Protein AF-A0A9W6Z0B7-F1 (afdb_monomer)

Nearest PDB structures (foldseek):
  3a98-assembly1_A  TM=7.248E-01  e=7.793E-01  Homo sapiens
  3fn9-assembly2_C  TM=3.871E-01  e=1.176E-01  Bacteroides fragilis NCTC 9343
  3gfu-assembly1_C  TM=2.304E-01  e=1.164E+00  Escherichia coli

InterPro domains:
  IPR026791 Dedicator of cytokinesis [PTHR45653] (8-311)

Foldseek 3Di:
DDDDDPPDDPCPLLNVLVVLLVVLVVLLVVCVVVVVVVLNVVSVVLSVVSVVLSVCVVVVVDDPVVVQLSQLVLLLSLLVSLVSSVVVVVVPVDPDPCPPCSVVQQHADNRRSHGDDPDPPPCPPCPPDVVVSVVRNVCVVVPVSPPNPPVDDDPDPDPDPPPPQDDFDKDKAFDDWDWDFDPDDDAQWDWKKKWKFKDWPPGTQFDIDIDIWDDDPPRITGDPDTDIDMTTGRHLVDLAPGWMKMKIWMKIKGADDPPDDPDPDDPPDGIDIDTFWMWIDTPSLQRDPDPPGDDVPDDDDDDIDIDGDDDDCVPPPPPPDDPPDDVVVVVVVVPPPPDD

Structure (mmCIF, N/CA/C/O backbone):
data_AF-A0A9W6Z0B7-F1
#
_entry.id   AF-A0A9W6Z0B7-F1
#
loop_
_atom_site.group_PDB
_atom_site.id
_atom_site.type_symbol
_atom_site.label_atom_id
_atom_site.label_alt_id
_atom_site.label_comp_id
_atom_site.label_asym_id
_atom_site.label_entity_id
_atom_site.label_seq_id
_atom_site.pdbx_PDB_ins_code
_atom_site.Cartn_x
_atom_site.Cartn_y
_atom_site.Cartn_z
_atom_site.occupancy
_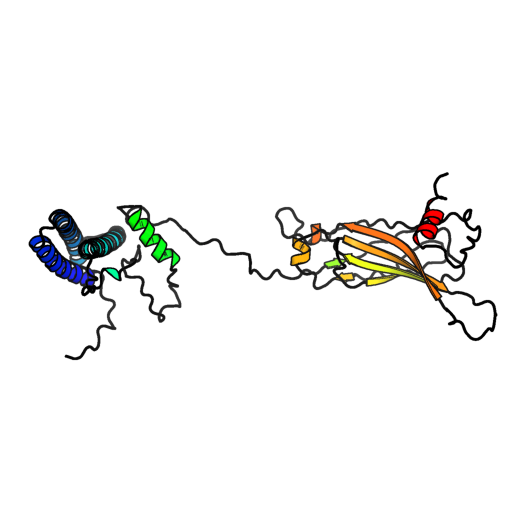atom_site.B_iso_or_equiv
_atom_site.auth_seq_id
_atom_site.auth_comp_id
_atom_site.auth_asym_id
_atom_site.auth_atom_id
_atom_site.pdbx_PDB_model_num
ATOM 1 N N . MET A 1 1 ? -1.506 13.579 51.003 1.00 30.23 1 MET A N 1
ATOM 2 C CA . MET A 1 1 ? -1.406 12.131 51.290 1.00 30.23 1 MET A CA 1
ATOM 3 C C . MET A 1 1 ? -0.827 11.449 50.063 1.00 30.23 1 MET A C 1
ATOM 5 O O . MET A 1 1 ? -1.128 11.923 48.971 1.00 30.23 1 MET A O 1
ATOM 9 N N . PRO A 1 2 ? 0.086 10.480 50.223 1.00 28.33 2 PRO A N 1
ATOM 10 C CA . PRO A 1 2 ? 0.986 10.075 49.155 1.00 28.33 2 PRO A CA 1
ATOM 11 C C . PRO A 1 2 ? 0.221 9.330 48.062 1.00 28.33 2 PRO A C 1
ATOM 13 O O . PRO A 1 2 ? -0.491 8.366 48.321 1.00 28.33 2 PRO A O 1
ATOM 16 N N . VAL A 1 3 ? 0.375 9.841 46.846 1.00 37.09 3 VAL A N 1
ATOM 17 C CA . VAL A 1 3 ? -0.013 9.215 45.588 1.00 37.09 3 VAL A CA 1
ATOM 18 C C . VAL A 1 3 ? 1.122 8.261 45.247 1.00 37.09 3 VAL A C 1
ATOM 20 O O . VAL A 1 3 ? 2.175 8.733 44.842 1.00 37.09 3 VAL A O 1
ATOM 23 N N . ASN A 1 4 ? 0.946 6.965 45.484 1.00 30.50 4 ASN A N 1
ATOM 24 C CA . ASN A 1 4 ? 1.769 5.909 44.897 1.00 30.50 4 ASN A CA 1
ATOM 25 C C . ASN A 1 4 ? 0.945 4.614 44.840 1.00 30.50 4 ASN A C 1
ATOM 27 O O . ASN A 1 4 ? 0.221 4.297 45.779 1.00 30.50 4 ASN A O 1
ATOM 31 N N . ASP A 1 5 ? 1.088 3.916 43.712 1.00 28.06 5 ASP A N 1
ATOM 32 C CA . ASP A 1 5 ? 0.683 2.529 43.441 1.00 28.06 5 ASP A CA 1
ATOM 33 C C . ASP A 1 5 ? -0.792 2.233 43.087 1.00 28.06 5 ASP A C 1
ATOM 35 O O . ASP A 1 5 ? -1.449 1.407 43.710 1.00 28.06 5 ASP A O 1
ATOM 39 N N . ILE A 1 6 ? -1.290 2.807 41.979 1.00 32.97 6 ILE A N 1
ATOM 40 C CA . ILE A 1 6 ? -2.429 2.242 41.203 1.00 32.97 6 ILE A CA 1
ATOM 41 C C . ILE A 1 6 ? -1.935 1.794 39.818 1.00 32.97 6 ILE A C 1
ATOM 43 O O . ILE A 1 6 ? -2.511 2.114 38.782 1.00 32.97 6 ILE A O 1
ATOM 47 N N . ALA A 1 7 ? -0.791 1.114 39.773 1.00 35.25 7 ALA A N 1
ATOM 48 C CA . ALA A 1 7 ? -0.157 0.725 38.517 1.00 35.25 7 ALA A CA 1
ATOM 49 C C . ALA A 1 7 ? 0.327 -0.727 38.532 1.00 35.25 7 ALA A C 1
ATOM 51 O O . ALA A 1 7 ? 1.420 -0.984 38.054 1.00 35.25 7 ALA A O 1
ATOM 52 N N . THR A 1 8 ? -0.473 -1.660 39.058 1.00 33.41 8 THR A N 1
ATOM 53 C CA . THR A 1 8 ? -0.317 -3.117 38.848 1.00 33.41 8 THR A CA 1
ATOM 54 C C . THR A 1 8 ? -1.553 -3.889 39.340 1.00 33.41 8 THR A C 1
ATOM 56 O O . THR A 1 8 ? -1.484 -4.743 40.216 1.00 33.41 8 THR A O 1
ATOM 59 N N . SER A 1 9 ? -2.713 -3.645 38.742 1.00 31.73 9 SER A N 1
A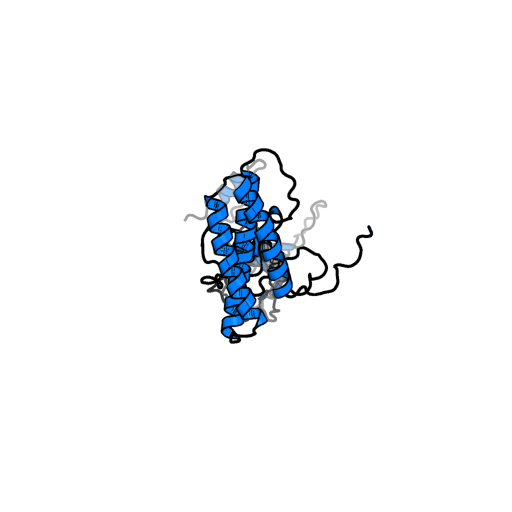TOM 60 C CA . SER A 1 9 ? -3.660 -4.733 38.492 1.00 31.73 9 SER A CA 1
ATOM 61 C C . SER A 1 9 ? -4.365 -4.422 37.181 1.00 31.73 9 SER A C 1
ATOM 63 O O . SER A 1 9 ? -4.703 -3.275 36.892 1.00 31.73 9 SER A O 1
ATOM 65 N N . THR A 1 10 ? -4.527 -5.431 36.337 1.00 42.09 10 THR A N 1
ATOM 66 C CA . THR A 1 10 ? -5.587 -5.433 35.335 1.00 42.09 10 THR A CA 1
ATOM 67 C C . THR A 1 10 ? -6.893 -5.223 36.097 1.00 42.09 10 THR A C 1
ATOM 69 O O . THR A 1 10 ? -7.421 -6.187 36.651 1.00 42.09 10 THR A O 1
ATOM 72 N N . GLN A 1 11 ? -7.350 -3.973 36.216 1.00 53.06 11 GLN A N 1
ATOM 73 C CA . GLN A 1 11 ? -8.658 -3.664 36.786 1.00 53.06 11 GLN A CA 1
ATOM 74 C C . GLN A 1 11 ? -9.664 -4.497 36.007 1.00 53.06 11 GLN A C 1
ATOM 76 O O . GLN A 1 11 ? -9.774 -4.379 34.784 1.00 53.06 11 GLN A O 1
ATOM 81 N N . SER A 1 12 ? -10.300 -5.438 36.696 1.00 68.94 12 SER A N 1
ATOM 82 C CA . SER A 1 12 ? -11.268 -6.310 36.056 1.00 68.94 12 SER A CA 1
ATOM 83 C C . SER A 1 12 ? -12.403 -5.432 35.512 1.00 68.94 12 SER A C 1
ATOM 85 O O . SER A 1 12 ? -12.808 -4.470 36.160 1.00 68.94 12 SER A O 1
ATOM 87 N N . LEU A 1 13 ? -12.935 -5.741 34.321 1.00 77.88 13 LEU A N 1
ATOM 88 C CA . LEU A 1 13 ? -14.073 -5.013 33.721 1.00 77.88 13 LEU A CA 1
ATOM 89 C C . LEU A 1 13 ? -15.218 -4.800 34.739 1.00 77.88 13 LEU A C 1
ATOM 91 O O . LEU A 1 13 ? -15.933 -3.809 34.686 1.00 77.88 13 LEU A O 1
ATOM 95 N N . GLN A 1 14 ? -15.372 -5.732 35.682 1.00 82.38 14 GLN A N 1
ATOM 96 C CA . GLN A 1 14 ? -16.334 -5.675 36.780 1.00 82.38 14 GLN A CA 1
ATOM 97 C C . GLN A 1 14 ? -16.044 -4.538 37.773 1.00 82.38 14 GLN A C 1
ATOM 99 O O . GLN A 1 14 ? -16.944 -3.763 38.078 1.00 82.38 14 GLN A O 1
ATOM 104 N N . GLU A 1 15 ? -14.799 -4.381 38.231 1.00 84.19 15 GLU A N 1
ATOM 105 C CA . GLU A 1 15 ? -14.403 -3.266 39.104 1.00 84.19 15 GLU A CA 1
ATOM 106 C C . GLU A 1 15 ? -14.616 -1.906 38.428 1.00 84.19 15 GLU A C 1
ATOM 108 O O . GLU A 1 15 ? -15.037 -0.943 39.075 1.00 84.19 15 GLU A O 1
ATOM 113 N N . GLU A 1 16 ? -14.367 -1.831 37.118 1.00 84.12 16 GLU A N 1
ATOM 114 C CA . GLU A 1 16 ? -14.622 -0.620 36.338 1.00 84.12 16 GLU A CA 1
ATOM 115 C C . GLU A 1 16 ? -16.124 -0.297 36.270 1.00 84.12 16 GLU A C 1
ATOM 117 O O . GLU A 1 16 ? -16.509 0.861 36.445 1.00 84.12 16 GLU A O 1
ATOM 122 N N . ILE A 1 17 ? -16.984 -1.307 36.079 1.00 87.31 17 ILE A N 1
ATOM 123 C CA . ILE A 1 17 ? -18.447 -1.138 36.096 1.00 87.31 17 ILE A CA 1
ATOM 124 C C . ILE A 1 17 ? -18.922 -0.642 37.471 1.00 87.31 17 ILE A C 1
ATOM 126 O O . ILE A 1 17 ? -19.715 0.299 37.542 1.00 87.31 17 ILE A O 1
ATOM 130 N N . ASP A 1 18 ? -18.408 -1.212 38.562 1.00 89.06 18 ASP A N 1
ATOM 131 C CA . ASP A 1 18 ? -18.748 -0.800 39.928 1.00 89.06 18 ASP A CA 1
ATOM 132 C C . ASP A 1 18 ? -18.368 0.661 40.198 1.00 89.06 18 ASP A C 1
ATOM 134 O O . ASP A 1 18 ? -19.131 1.419 40.809 1.00 89.06 18 ASP A O 1
ATOM 138 N N . LEU A 1 19 ? -17.191 1.078 39.727 1.00 87.12 19 LEU A N 1
ATOM 139 C CA . LEU A 1 19 ? -16.739 2.462 39.829 1.00 87.12 19 LEU A CA 1
ATOM 140 C C . LEU A 1 19 ? -17.605 3.387 38.963 1.00 87.12 19 LEU A C 1
ATOM 142 O O . LEU A 1 19 ? -18.009 4.459 39.426 1.00 87.12 19 LEU A O 1
ATOM 146 N N . ALA A 1 20 ? -17.952 2.960 37.747 1.00 86.94 20 ALA A N 1
ATOM 147 C CA . ALA A 1 20 ? -18.815 3.711 36.844 1.00 86.94 20 ALA A CA 1
ATOM 148 C C . ALA A 1 20 ? -20.218 3.929 37.431 1.00 86.94 20 ALA A C 1
ATOM 150 O O . ALA A 1 20 ? -20.715 5.052 37.380 1.00 86.94 20 ALA A O 1
ATOM 151 N N . LEU A 1 21 ? -20.830 2.920 38.062 1.00 89.38 21 LEU A N 1
ATOM 152 C CA . LEU A 1 21 ? -22.134 3.051 38.731 1.00 89.38 21 LEU A CA 1
ATOM 153 C C . LEU A 1 21 ? -22.084 4.027 39.914 1.00 89.38 21 LEU A C 1
ATOM 155 O O . LEU A 1 21 ? -22.973 4.870 40.069 1.00 89.38 21 LEU A O 1
ATOM 159 N N . LYS A 1 22 ? -21.016 3.977 40.721 1.00 89.56 22 LYS A N 1
ATOM 160 C CA . LYS A 1 22 ? -20.802 4.948 41.807 1.00 89.56 22 LYS A CA 1
ATOM 161 C C . LYS A 1 22 ? -20.679 6.367 41.250 1.00 89.56 22 LYS A C 1
ATOM 163 O O . LYS A 1 22 ? -21.362 7.272 41.725 1.00 89.56 22 LYS A O 1
ATOM 168 N N . SER A 1 23 ? -19.874 6.563 40.206 1.00 86.50 23 SER A N 1
ATOM 169 C CA . SER A 1 23 ? -19.734 7.863 39.537 1.00 86.50 23 SER A CA 1
ATOM 170 C C . SER A 1 23 ? -21.062 8.352 38.941 1.00 86.50 23 SER A C 1
ATOM 172 O O . SER A 1 23 ? -21.428 9.519 39.097 1.00 86.50 23 SER A O 1
ATOM 174 N N . LEU A 1 24 ? -21.829 7.446 38.333 1.00 88.38 24 LEU A N 1
ATOM 175 C CA . LEU A 1 24 ? -23.126 7.732 37.735 1.00 88.38 24 LEU A CA 1
ATOM 176 C C . LEU A 1 24 ? -24.131 8.232 38.775 1.00 88.38 24 LEU A C 1
ATOM 178 O O . LEU A 1 24 ? -24.790 9.236 38.526 1.00 88.38 24 LEU A O 1
ATOM 182 N N . SER A 1 25 ? -24.187 7.631 39.967 1.00 89.31 25 SER A N 1
ATOM 183 C CA . SER A 1 25 ? -25.088 8.095 41.035 1.00 89.31 25 SER A CA 1
ATOM 184 C C . SER A 1 25 ? -24.813 9.543 41.472 1.00 89.31 25 SER A C 1
ATOM 186 O O . SER A 1 25 ? -25.745 10.335 41.636 1.00 89.31 25 SER A O 1
ATOM 188 N N . VAL A 1 26 ? -23.536 9.934 41.559 1.00 88.19 26 VAL A N 1
ATOM 189 C CA . VAL A 1 26 ? -23.137 11.323 41.826 1.00 88.19 26 VAL A CA 1
ATOM 190 C C . VAL A 1 26 ? -23.584 12.229 40.679 1.00 88.19 26 VAL A C 1
ATOM 192 O O . VAL A 1 26 ? -24.210 13.264 40.912 1.00 88.19 26 VAL A O 1
ATOM 195 N N . HIS A 1 27 ? -23.332 11.832 39.429 1.00 85.25 27 HIS A N 1
ATOM 196 C CA . HIS A 1 27 ? -23.733 12.622 38.266 1.00 85.25 27 HIS A CA 1
ATOM 197 C C . HIS A 1 27 ? -25.254 12.776 38.145 1.00 85.25 27 HIS A C 1
ATOM 199 O O . HIS A 1 27 ? -25.730 13.883 37.890 1.00 85.25 27 HIS A O 1
ATOM 205 N N . MET A 1 28 ? -26.027 11.728 38.419 1.00 88.31 28 MET A N 1
ATOM 206 C CA . MET A 1 28 ? -27.490 11.772 38.452 1.00 88.31 28 MET A CA 1
ATOM 207 C C . MET A 1 28 ? -27.994 12.804 39.463 1.00 88.31 28 MET A C 1
ATOM 209 O O . MET A 1 28 ? -28.825 13.644 39.113 1.00 88.31 28 MET A O 1
ATOM 213 N N . PHE A 1 29 ? -27.433 12.820 40.675 1.00 88.62 29 PHE A N 1
ATOM 214 C CA . PHE A 1 29 ? -27.772 13.825 41.684 1.00 88.62 29 PHE A CA 1
ATOM 215 C C . PHE A 1 29 ? -27.421 15.250 41.221 1.00 88.62 29 PHE A C 1
ATOM 217 O O . PHE A 1 29 ? -28.222 16.180 41.361 1.00 88.62 29 PHE A O 1
ATOM 224 N N . THR A 1 30 ? -26.254 15.439 40.594 1.00 85.38 30 THR A N 1
ATOM 225 C CA . THR A 1 30 ? -25.865 16.759 40.065 1.00 85.38 30 THR A CA 1
ATOM 226 C C . THR A 1 30 ? -26.760 17.240 38.920 1.00 85.38 30 THR A C 1
ATOM 228 O O . THR A 1 30 ? -27.036 18.432 38.822 1.00 85.38 30 THR A O 1
ATOM 231 N N . LEU A 1 31 ? -27.243 16.351 38.048 1.00 84.94 31 LEU A N 1
ATOM 232 C CA . LEU A 1 31 ? -28.138 16.744 36.955 1.00 84.94 31 LEU A CA 1
ATOM 233 C C . LEU A 1 31 ? -29.557 17.020 37.440 1.00 84.94 31 LEU A C 1
ATOM 235 O O . LEU A 1 31 ? -30.200 17.936 36.925 1.00 84.94 31 LEU A O 1
ATOM 239 N N . TYR A 1 32 ? -30.016 16.270 38.444 1.00 89.00 32 TYR A N 1
ATOM 240 C CA . TYR A 1 32 ? -31.297 16.509 39.096 1.00 89.00 32 TYR A CA 1
ATOM 241 C C . TYR A 1 32 ? -31.330 17.896 39.746 1.00 89.00 32 TYR A C 1
ATOM 243 O O . TYR A 1 32 ? -32.223 18.692 39.467 1.00 89.00 32 TYR A O 1
ATOM 251 N N . THR A 1 33 ? -30.303 18.230 40.532 1.00 88.62 33 THR A N 1
ATOM 252 C CA . THR A 1 33 ? -30.182 19.549 41.181 1.00 88.62 33 THR A CA 1
ATOM 253 C C . THR A 1 33 ? -30.036 20.700 40.183 1.00 88.62 33 THR A C 1
ATOM 255 O O . THR A 1 33 ? -30.529 21.794 40.440 1.00 88.62 33 THR A O 1
ATOM 258 N N . LYS A 1 34 ? -29.418 20.462 39.018 1.00 84.94 34 LYS A N 1
ATOM 259 C CA . LYS A 1 34 ? -29.338 21.438 37.916 1.00 84.94 34 LYS A CA 1
ATOM 260 C C . LYS A 1 34 ? -30.628 21.557 37.085 1.00 84.94 34 LYS A C 1
ATOM 262 O O . LYS A 1 34 ? -30.705 22.439 36.237 1.00 84.94 34 LYS A O 1
ATOM 267 N N . GLY A 1 35 ? -31.620 20.684 37.281 1.00 83.69 35 GLY A N 1
ATOM 268 C CA . GLY A 1 35 ? -32.888 20.703 36.537 1.00 83.69 35 GLY A CA 1
ATOM 269 C C . GLY A 1 35 ? -32.813 20.164 35.100 1.00 83.69 35 GLY A C 1
ATOM 270 O O . GLY A 1 35 ? -33.724 20.388 34.304 1.00 83.69 35 GLY A O 1
ATOM 271 N N . HIS A 1 36 ? -31.754 19.433 34.730 1.00 84.44 36 HIS A N 1
ATOM 272 C CA . HIS A 1 36 ? -31.608 18.849 33.389 1.00 84.44 36 HIS A CA 1
ATOM 273 C C . HIS A 1 36 ? -32.284 17.471 33.282 1.00 84.44 36 HIS A C 1
ATOM 275 O O . HIS A 1 36 ? -31.629 16.440 33.105 1.00 84.44 36 HIS A O 1
ATOM 281 N N . PHE A 1 37 ? -33.617 17.449 33.341 1.00 86.69 37 PHE A N 1
ATOM 282 C CA . PHE A 1 37 ? -34.403 16.209 33.439 1.00 86.69 37 PHE A CA 1
ATOM 283 C C . PHE A 1 37 ? -34.256 15.250 32.245 1.00 86.69 37 PHE A C 1
ATOM 285 O O . PHE A 1 37 ? -34.300 14.036 32.428 1.00 86.69 37 PHE A O 1
ATOM 292 N N . GLN A 1 38 ? -34.033 15.761 31.028 1.00 86.19 38 GLN A N 1
ATOM 293 C CA . GLN A 1 38 ? -33.844 14.910 29.842 1.00 86.19 38 GLN A CA 1
ATOM 294 C C . GLN A 1 38 ? -32.568 14.062 29.928 1.00 86.19 38 GLN A C 1
ATOM 296 O O . GLN A 1 38 ? -32.587 12.880 29.593 1.00 86.19 38 GLN A O 1
ATOM 301 N N . HIS A 1 39 ? -31.465 14.657 30.387 1.00 84.50 39 HIS A N 1
ATOM 302 C CA . HIS A 1 39 ? -30.202 13.943 30.579 1.00 84.50 39 HIS A CA 1
ATOM 303 C C . HIS A 1 39 ? -30.285 13.025 31.798 1.00 84.50 39 HIS A C 1
ATOM 305 O O . HIS A 1 39 ? -29.805 11.899 31.740 1.00 84.50 39 HIS A O 1
ATOM 311 N N . PHE A 1 40 ? -30.960 13.469 32.863 1.00 88.31 40 PHE A N 1
ATOM 312 C CA . PHE A 1 40 ? -31.224 12.645 34.040 1.00 88.31 40 PHE A CA 1
ATOM 313 C C . PHE A 1 40 ? -31.969 11.352 33.684 1.00 88.31 40 PHE A C 1
ATOM 315 O O . PHE A 1 40 ? -31.497 10.280 34.042 1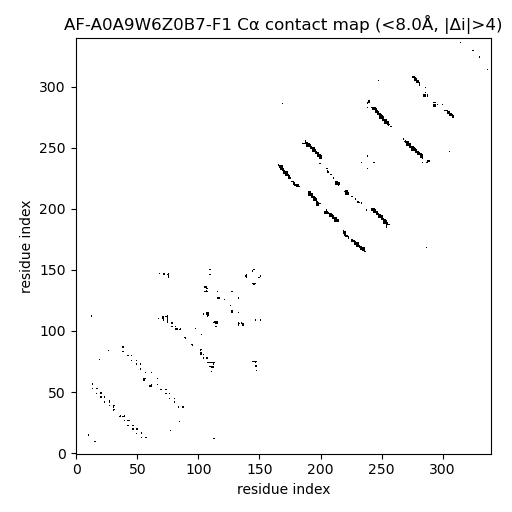.00 88.31 40 PHE A O 1
ATOM 322 N N . LYS A 1 41 ? -33.068 11.425 32.916 1.00 89.62 41 LYS A N 1
ATOM 323 C CA . LYS A 1 41 ? -33.826 10.232 32.501 1.00 89.62 41 LYS A CA 1
ATOM 324 C C . LYS A 1 41 ? -32.953 9.238 31.723 1.00 89.62 41 LYS A C 1
ATOM 326 O O . LYS A 1 41 ? -32.952 8.057 32.043 1.00 89.62 41 LYS A O 1
ATOM 331 N N . LYS A 1 42 ? -32.152 9.729 30.770 1.00 89.19 42 LYS A N 1
ATOM 332 C CA . LYS A 1 42 ? -31.207 8.894 30.005 1.00 89.19 42 LYS A CA 1
ATOM 333 C C . LYS A 1 42 ? -30.138 8.248 30.892 1.00 89.19 42 LYS A C 1
ATOM 335 O O . LYS A 1 42 ? -29.738 7.120 30.640 1.00 89.19 42 LYS A O 1
ATOM 340 N N . LEU A 1 43 ? -29.661 8.953 31.921 1.00 88.56 43 LEU A N 1
ATOM 341 C CA . LEU A 1 43 ? -28.706 8.391 32.879 1.00 88.56 43 LEU A CA 1
ATOM 342 C C . LEU A 1 43 ? -29.339 7.324 33.782 1.00 88.56 43 LEU A C 1
ATOM 344 O O . LEU A 1 43 ? -28.652 6.363 34.103 1.00 88.56 4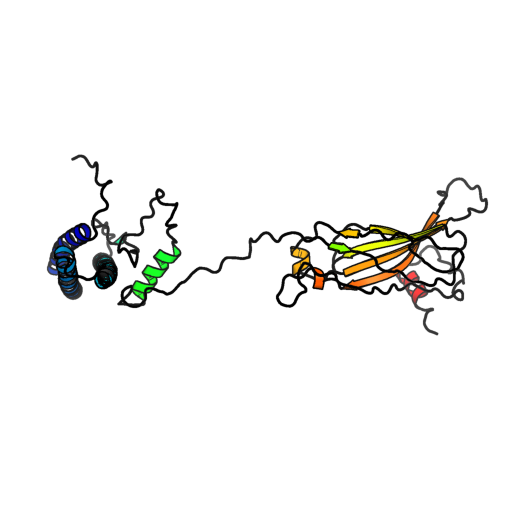3 LEU A O 1
ATOM 348 N N . VAL A 1 44 ? -30.614 7.465 34.165 1.00 91.56 44 VAL A N 1
ATOM 349 C CA . VAL A 1 44 ? -31.355 6.420 34.901 1.00 91.56 44 VAL A CA 1
ATOM 350 C C . VAL A 1 44 ? -31.469 5.155 34.049 1.00 91.56 44 VAL A C 1
ATOM 352 O O . VAL A 1 44 ? -31.111 4.082 34.516 1.00 91.56 44 VAL A O 1
ATOM 355 N N . GLU A 1 45 ? -31.890 5.291 32.787 1.00 91.62 45 GLU A N 1
ATOM 356 C CA . GLU A 1 45 ? -31.994 4.164 31.845 1.00 91.62 45 GLU A CA 1
ATOM 357 C C . GLU A 1 45 ? -30.635 3.452 31.686 1.00 91.62 45 GLU A C 1
ATOM 359 O O . GLU A 1 45 ? -30.545 2.231 31.797 1.00 91.62 45 GLU A O 1
ATOM 364 N N . LEU A 1 46 ? -29.546 4.216 31.531 1.00 90.69 46 LEU A N 1
ATOM 365 C CA . LEU A 1 46 ? -28.190 3.659 31.480 1.00 90.69 46 LEU A CA 1
ATOM 366 C C . LEU A 1 46 ? -27.750 2.995 32.791 1.00 90.69 46 LEU A C 1
ATOM 368 O O . LEU A 1 46 ? -27.024 2.004 32.742 1.00 90.69 46 LEU A O 1
ATOM 372 N N . PHE A 1 47 ? -28.149 3.535 33.945 1.00 92.31 47 PHE A N 1
ATOM 373 C CA . PHE A 1 47 ? -27.831 2.964 35.254 1.00 92.31 47 PHE A CA 1
ATOM 374 C C . PHE A 1 47 ? -28.466 1.581 35.408 1.00 92.31 47 PHE A C 1
ATOM 376 O O . PHE A 1 47 ? -27.770 0.628 35.751 1.00 92.31 47 PHE A O 1
ATOM 383 N N . GLU A 1 48 ? -29.758 1.462 35.096 1.00 93.12 48 GLU A N 1
ATOM 384 C CA . GLU A 1 48 ? -30.486 0.192 35.151 1.00 93.12 48 GLU A CA 1
ATOM 385 C C . GLU A 1 48 ? -29.886 -0.833 34.182 1.00 93.12 48 GLU A C 1
ATOM 387 O O . GLU A 1 48 ? -29.613 -1.972 34.561 1.00 93.12 48 GLU A O 1
ATOM 392 N N . GLU A 1 49 ? -29.602 -0.429 32.939 1.00 91.69 49 GLU A N 1
ATOM 393 C CA . GLU A 1 49 ? -28.994 -1.323 31.954 1.00 91.69 49 GLU A CA 1
ATOM 394 C C . GLU A 1 49 ? -27.598 -1.809 32.358 1.00 91.69 49 GLU A C 1
ATOM 396 O O . GLU A 1 49 ? -27.264 -2.980 32.145 1.00 91.69 49 GLU A O 1
ATOM 401 N N . LEU A 1 50 ? -26.776 -0.929 32.931 1.00 91.00 50 LEU A N 1
ATOM 402 C CA . LEU A 1 50 ? -25.427 -1.272 33.363 1.00 91.00 50 LEU A CA 1
ATOM 403 C C . LEU A 1 50 ? -25.445 -2.173 34.607 1.00 91.00 50 LEU A C 1
ATOM 405 O O . LEU A 1 50 ? -24.671 -3.130 34.664 1.00 91.00 50 LEU A O 1
ATOM 409 N N . ASP A 1 51 ? -26.351 -1.930 35.558 1.00 91.25 51 ASP A N 1
ATOM 410 C CA . ASP A 1 51 ? -26.517 -2.770 36.750 1.00 91.25 51 ASP A CA 1
ATOM 411 C C . ASP A 1 51 ? -27.054 -4.167 36.395 1.00 91.25 51 ASP A C 1
ATOM 413 O O . ASP A 1 51 ? -26.547 -5.178 36.883 1.00 91.25 51 ASP A O 1
ATOM 417 N N . HIS A 1 52 ? -27.977 -4.271 35.432 1.00 91.00 52 HIS A N 1
ATOM 418 C CA . HIS A 1 52 ? -28.393 -5.569 34.891 1.00 91.00 52 HIS A CA 1
ATOM 419 C C . HIS A 1 52 ? -27.214 -6.366 34.315 1.00 91.00 52 HIS A C 1
ATOM 421 O O . HIS A 1 52 ? -27.080 -7.566 34.568 1.00 91.00 52 HIS A O 1
ATOM 427 N N . VAL A 1 53 ? -26.338 -5.712 33.548 1.00 88.31 53 VAL A N 1
ATOM 428 C CA . VAL A 1 53 ? -25.158 -6.366 32.970 1.00 88.31 53 VAL A CA 1
ATOM 429 C C . VAL A 1 53 ? -24.142 -6.743 34.054 1.00 88.31 53 VAL A C 1
ATOM 431 O O . VAL A 1 53 ? -23.577 -7.836 33.995 1.00 88.31 53 VAL A O 1
ATOM 434 N N . ARG A 1 54 ? -23.959 -5.901 35.076 1.00 88.69 54 ARG A N 1
ATOM 435 C CA . ARG A 1 54 ? -23.124 -6.189 36.250 1.00 88.69 54 ARG A CA 1
ATOM 436 C C . ARG A 1 54 ? -23.578 -7.450 36.979 1.00 88.69 54 ARG A C 1
ATOM 438 O O . ARG A 1 54 ? -22.768 -8.354 37.166 1.00 88.69 54 ARG A O 1
ATOM 445 N N . ILE A 1 55 ? -24.864 -7.546 37.323 1.00 88.56 55 ILE A N 1
ATOM 446 C CA . ILE A 1 55 ? -25.435 -8.709 38.023 1.00 88.56 55 ILE A CA 1
ATOM 447 C C . ILE A 1 55 ? -25.200 -9.992 37.216 1.00 88.56 55 ILE A C 1
ATOM 449 O O . ILE A 1 55 ? -24.855 -11.031 37.783 1.00 88.56 55 ILE A O 1
ATOM 453 N N . ASN A 1 56 ? -25.335 -9.921 35.889 1.00 87.88 56 ASN A N 1
ATOM 454 C CA . ASN A 1 56 ? -25.082 -11.057 35.004 1.00 87.88 56 ASN A CA 1
ATOM 455 C C . ASN A 1 56 ? -23.607 -11.494 35.007 1.00 87.88 56 ASN A C 1
ATOM 457 O O . ASN A 1 56 ? -23.325 -12.694 34.947 1.00 87.88 56 ASN A O 1
ATOM 461 N N . PHE A 1 57 ? -22.672 -10.541 35.093 1.00 83.81 57 PHE A N 1
ATOM 462 C CA . PHE A 1 57 ? -21.239 -10.818 35.194 1.00 83.81 57 PHE A CA 1
ATOM 463 C C . PHE A 1 57 ? -20.830 -11.359 36.568 1.00 83.81 57 PHE A C 1
ATOM 465 O O . PHE A 1 57 ? -20.040 -12.299 36.614 1.00 83.81 57 PHE A O 1
ATOM 472 N N . GLU A 1 58 ? -21.348 -10.791 37.658 1.00 85.00 58 GLU A N 1
ATOM 473 C CA . GLU A 1 58 ? -21.026 -11.182 39.040 1.00 85.00 58 GLU A CA 1
ATOM 474 C C . GLU A 1 58 ? -21.541 -12.590 39.363 1.00 85.00 58 GLU A C 1
ATOM 476 O O . GLU A 1 58 ? -20.840 -13.401 39.961 1.00 85.00 58 GLU A O 1
ATOM 481 N N . LYS A 1 59 ? -22.753 -12.917 38.903 1.00 84.12 59 LYS A N 1
ATOM 482 C CA . LYS A 1 59 ? -23.379 -14.226 39.136 1.00 84.12 59 LYS A CA 1
ATOM 483 C C . LYS A 1 59 ? -22.996 -15.291 38.101 1.00 84.12 59 LYS A C 1
ATOM 485 O O . LYS A 1 59 ? -23.543 -16.389 38.149 1.00 84.12 59 LYS A O 1
ATOM 490 N N . HIS A 1 60 ? -22.099 -14.976 37.160 1.00 81.88 60 HIS A N 1
ATOM 491 C CA . HIS A 1 60 ? -21.662 -15.870 36.076 1.00 81.88 60 HIS A CA 1
ATOM 492 C C . HIS A 1 60 ? -22.816 -16.572 35.333 1.00 81.88 60 HIS A C 1
ATOM 494 O O . HIS A 1 60 ? -22.735 -17.751 34.998 1.00 81.88 60 HIS A O 1
ATOM 500 N N . LEU A 1 61 ? -23.899 -15.840 35.055 1.00 83.25 61 LEU A N 1
ATOM 501 C CA . LEU A 1 61 ? -25.128 -16.401 34.474 1.00 83.25 61 LEU A CA 1
ATOM 502 C C . LEU A 1 61 ? -25.068 -16.572 32.947 1.00 83.25 61 LEU A C 1
ATOM 504 O O . LEU A 1 61 ? -26.030 -17.039 32.345 1.00 83.25 61 LEU A O 1
ATOM 508 N N . LEU A 1 62 ? -23.968 -16.157 32.316 1.00 87.50 62 LEU A N 1
ATOM 509 C CA . LEU A 1 62 ? -23.845 -16.025 30.866 1.00 87.50 62 LEU A CA 1
ATOM 510 C C . LEU A 1 62 ? -22.998 -17.145 30.255 1.00 87.50 62 LEU A C 1
ATOM 512 O O . LEU A 1 62 ? -21.928 -17.493 30.758 1.00 87.50 62 LEU A O 1
ATOM 516 N N . THR A 1 63 ? -23.425 -17.640 29.097 1.00 88.62 63 THR A N 1
ATOM 517 C CA . THR A 1 63 ? -22.629 -18.531 28.241 1.00 88.62 63 THR A CA 1
ATOM 518 C C . THR A 1 63 ? -21.433 -17.802 27.618 1.00 88.62 63 THR A C 1
ATOM 520 O O . THR A 1 63 ? -21.394 -16.576 27.524 1.00 88.62 63 THR A O 1
ATOM 523 N N . THR A 1 64 ? -20.443 -18.532 27.096 1.00 85.88 64 THR A N 1
ATOM 524 C CA . THR A 1 64 ? -19.240 -17.923 26.490 1.00 85.88 64 THR A CA 1
ATOM 525 C C . THR A 1 64 ? -19.536 -16.993 25.306 1.00 85.88 64 THR A C 1
ATOM 527 O O . THR A 1 64 ? -18.790 -16.041 25.066 1.00 85.88 64 THR A O 1
ATOM 530 N N . SER A 1 65 ? -20.601 -17.255 24.542 1.00 84.38 65 SER A N 1
ATOM 531 C CA . SER A 1 65 ? -21.067 -16.376 23.460 1.00 84.38 65 SER A CA 1
ATOM 532 C C . SER A 1 65 ? -21.743 -15.123 24.004 1.00 84.38 65 SER A C 1
ATOM 534 O O . SER A 1 65 ? -21.473 -14.020 23.526 1.00 84.38 65 SER A O 1
ATOM 536 N N . GLU A 1 66 ? -22.569 -15.275 25.036 1.00 86.31 66 GLU A N 1
ATOM 537 C CA . GLU A 1 66 ? -23.248 -14.159 25.691 1.00 86.31 66 GLU A CA 1
ATOM 538 C C . GLU A 1 66 ? -22.264 -13.261 26.430 1.00 86.31 66 GLU A C 1
ATOM 540 O O . GLU A 1 66 ? -22.420 -12.051 26.383 1.00 86.31 66 GLU A O 1
ATOM 545 N N . VAL A 1 67 ? -21.188 -13.808 27.001 1.00 85.38 67 VAL A N 1
ATOM 546 C CA . VAL A 1 67 ? -20.097 -13.023 27.598 1.00 85.38 67 VAL A CA 1
ATOM 547 C C . VAL A 1 67 ? -19.470 -12.080 26.569 1.00 85.38 67 VAL A C 1
ATOM 549 O O . VAL A 1 67 ? -19.215 -10.918 26.878 1.00 85.38 67 VAL A O 1
ATOM 552 N N . LYS A 1 68 ? -19.247 -12.531 25.327 1.00 84.62 68 LYS A N 1
ATOM 553 C CA . LYS A 1 68 ? -18.707 -11.667 24.260 1.00 84.62 68 LYS A CA 1
ATOM 554 C C . LYS A 1 68 ? -19.691 -10.560 23.873 1.00 84.62 68 LYS A C 1
ATOM 556 O O . LYS A 1 68 ? -19.274 -9.423 23.666 1.00 84.62 68 LYS A O 1
ATOM 561 N N . SER A 1 69 ? -20.982 -10.880 23.798 1.00 85.31 69 SER A N 1
ATOM 562 C CA . SER A 1 69 ? -22.038 -9.892 23.538 1.00 85.31 69 SER A CA 1
ATOM 563 C C . SER A 1 69 ? -22.183 -8.891 24.691 1.00 85.31 69 SER A C 1
ATOM 565 O O . SER A 1 69 ? -22.245 -7.684 24.472 1.00 85.31 69 SER A O 1
ATOM 567 N N . ALA A 1 70 ? -22.130 -9.369 25.933 1.00 86.56 70 ALA A N 1
ATOM 568 C CA . ALA A 1 70 ? -22.187 -8.550 27.132 1.00 86.56 70 ALA A CA 1
ATOM 569 C C . ALA A 1 70 ? -20.983 -7.606 27.217 1.00 86.56 70 ALA A C 1
ATOM 571 O O . ALA A 1 70 ? -21.174 -6.431 27.500 1.00 86.56 70 ALA A O 1
ATOM 572 N N . LYS A 1 71 ? -19.766 -8.055 26.877 1.00 87.31 71 LYS A N 1
ATOM 573 C CA . LYS A 1 71 ? -18.584 -7.176 26.788 1.00 87.31 71 LYS A CA 1
ATOM 574 C C . LYS A 1 71 ? -18.763 -6.057 25.760 1.00 87.31 71 LYS A C 1
ATOM 576 O O . LYS A 1 71 ? -18.495 -4.901 26.076 1.00 87.31 71 LYS A O 1
ATOM 581 N N . LYS A 1 72 ? -19.296 -6.370 24.573 1.00 87.38 72 LYS A N 1
ATOM 582 C CA . LYS A 1 72 ? -19.662 -5.360 23.562 1.00 87.38 72 LYS A CA 1
ATOM 583 C C . LYS A 1 72 ? -20.706 -4.375 24.093 1.00 87.38 72 LYS A C 1
ATOM 585 O O . LYS A 1 72 ? -20.587 -3.173 23.861 1.00 87.38 72 LYS A O 1
ATOM 590 N N . LYS A 1 73 ? -21.709 -4.870 24.829 1.00 87.81 73 LYS A N 1
ATOM 591 C CA . LYS A 1 73 ? -22.745 -4.037 25.452 1.00 87.81 73 LYS A CA 1
ATOM 592 C C . LYS A 1 73 ? -22.161 -3.129 26.541 1.00 87.81 73 LYS A C 1
ATOM 594 O O . LYS A 1 73 ? -22.479 -1.947 26.561 1.00 87.81 73 LYS A O 1
ATOM 599 N N . VAL A 1 74 ? -21.258 -3.628 27.387 1.00 89.31 74 VAL A N 1
ATOM 600 C CA . VAL A 1 74 ? -20.535 -2.810 28.379 1.00 89.31 74 VAL A CA 1
ATOM 601 C C . VAL A 1 74 ? -19.709 -1.729 27.690 1.00 89.31 74 VAL A C 1
ATOM 603 O O . VAL A 1 74 ? -19.795 -0.567 28.075 1.00 89.31 74 VAL A O 1
ATOM 606 N N . ALA A 1 75 ? -18.958 -2.082 26.641 1.00 88.38 75 ALA A N 1
ATOM 607 C CA . ALA A 1 75 ? -18.174 -1.122 25.867 1.00 88.38 75 ALA A CA 1
ATOM 608 C C . ALA A 1 75 ? -19.059 0.009 25.317 1.00 88.38 75 ALA A C 1
ATOM 610 O O . ALA A 1 75 ? -18.716 1.184 25.446 1.00 88.38 75 ALA A O 1
ATOM 611 N N . HIS A 1 76 ? -20.228 -0.346 24.773 1.00 88.19 76 HIS A N 1
ATOM 612 C CA . HIS A 1 76 ? -21.227 0.613 24.312 1.00 88.19 76 HIS A CA 1
ATOM 613 C C . HIS A 1 76 ? -21.721 1.532 25.441 1.00 88.19 76 HIS A C 1
ATOM 615 O O . HIS A 1 76 ? -21.616 2.754 25.326 1.00 88.19 76 HIS A O 1
ATOM 621 N N . LEU A 1 77 ? -22.217 0.952 26.540 1.00 89.06 77 LEU A N 1
ATOM 622 C CA . LEU A 1 77 ? -22.801 1.690 27.665 1.00 89.06 77 LEU A CA 1
ATOM 623 C C . LEU A 1 77 ? -21.787 2.635 28.321 1.00 89.06 77 LEU A C 1
ATOM 625 O O . LEU A 1 77 ? -22.109 3.792 28.587 1.00 89.06 77 LEU A O 1
ATOM 629 N N . LEU A 1 78 ? -20.547 2.184 28.529 1.00 88.12 78 LEU A N 1
ATOM 630 C CA . LEU A 1 78 ? -19.491 3.008 29.118 1.00 88.12 78 LEU A CA 1
ATOM 631 C C . LEU A 1 78 ? -19.076 4.156 28.192 1.00 88.12 78 LEU A C 1
ATOM 633 O O . LEU A 1 78 ? -18.865 5.270 28.665 1.00 88.12 78 LEU A O 1
ATOM 637 N N . THR A 1 79 ? -18.988 3.932 26.876 1.00 87.56 79 THR A N 1
ATOM 638 C CA . THR A 1 79 ? -18.712 5.021 25.925 1.00 87.56 79 THR A CA 1
ATOM 639 C C . THR A 1 79 ? -19.877 6.011 25.839 1.00 87.56 79 THR A C 1
ATOM 641 O O . THR A 1 79 ? -19.647 7.220 25.774 1.00 87.56 79 THR A O 1
ATOM 644 N N . MET A 1 80 ? -21.124 5.536 25.883 1.00 86.81 80 MET A N 1
ATOM 645 C CA . MET A 1 80 ? -22.310 6.397 25.919 1.00 86.81 80 MET A CA 1
ATOM 646 C C . MET A 1 80 ? -22.367 7.243 27.189 1.00 86.81 80 MET A C 1
ATOM 648 O O . MET A 1 80 ? -22.629 8.445 27.110 1.00 86.81 80 MET A O 1
ATOM 652 N N . LEU A 1 81 ? -22.048 6.647 28.340 1.00 88.06 81 LEU A N 1
ATOM 653 C CA . LEU A 1 81 ? -21.934 7.348 29.614 1.00 88.06 81 LEU A CA 1
ATOM 654 C C . LEU A 1 81 ? -20.935 8.508 29.516 1.00 88.06 81 LEU A C 1
ATOM 656 O O . LEU A 1 81 ? -21.298 9.648 29.812 1.00 88.06 81 LEU A O 1
ATOM 660 N N . SER A 1 82 ? -19.712 8.246 29.038 1.00 86.69 82 SER A N 1
ATOM 661 C CA . SER A 1 82 ? -18.684 9.283 28.874 1.00 86.69 82 SER A CA 1
ATOM 662 C C . SER A 1 82 ? -19.173 10.439 27.998 1.00 86.69 82 SER A C 1
ATOM 664 O O . SER A 1 82 ? -19.005 11.603 28.355 1.00 86.69 82 SER A O 1
ATOM 666 N N . LYS A 1 83 ? -19.848 10.130 26.884 1.00 86.00 83 LYS A N 1
ATOM 667 C CA . LYS A 1 83 ? -20.354 11.133 25.935 1.00 86.00 83 LYS A CA 1
ATOM 668 C C . LYS A 1 83 ? -21.501 11.969 26.499 1.00 86.00 83 LYS A C 1
ATOM 670 O O . LYS A 1 83 ? -21.517 13.181 26.299 1.00 86.00 83 LYS A O 1
ATOM 675 N N . ILE A 1 84 ? -22.445 11.356 27.213 1.00 84.25 84 ILE A N 1
ATOM 676 C CA . ILE A 1 84 ? -23.579 12.073 27.817 1.00 84.25 84 ILE A CA 1
ATOM 677 C C . ILE A 1 84 ? -23.098 12.991 28.941 1.00 84.25 84 ILE A C 1
ATOM 679 O O . ILE A 1 84 ? -23.529 14.143 29.014 1.00 84.25 84 ILE A O 1
ATOM 683 N N . VAL A 1 85 ? -22.182 12.513 29.787 1.00 83.62 85 VAL A N 1
ATOM 684 C CA . VAL A 1 85 ? -21.619 13.315 30.882 1.00 83.62 85 VAL A CA 1
ATOM 685 C C . VAL A 1 85 ? -20.776 14.472 30.335 1.00 83.62 85 VAL A C 1
ATOM 687 O O . VAL A 1 85 ? -20.960 15.609 30.771 1.00 83.62 85 VAL A O 1
ATOM 690 N N . ALA A 1 86 ? -19.929 14.224 29.329 1.00 81.62 86 ALA A N 1
ATOM 691 C CA . ALA A 1 86 ? -19.173 15.275 28.641 1.00 81.62 86 ALA A CA 1
ATOM 692 C C . ALA A 1 86 ? -20.104 16.320 27.993 1.00 81.62 86 ALA A C 1
ATOM 694 O O . ALA A 1 86 ? -19.923 17.527 28.168 1.00 81.62 86 ALA A O 1
ATOM 695 N N . SER A 1 87 ? -21.168 15.875 27.315 1.00 79.94 87 SER A N 1
ATOM 696 C CA . SER A 1 87 ? -22.156 16.772 26.706 1.00 79.94 87 SER A CA 1
ATOM 697 C C . SER A 1 87 ? -22.857 17.654 27.744 1.00 79.94 87 SER A C 1
ATOM 699 O O . SER A 1 87 ? -23.027 18.850 27.505 1.00 79.94 87 SER A O 1
ATOM 701 N N . ALA A 1 88 ? -23.235 17.107 28.902 1.00 72.56 88 ALA A N 1
ATOM 702 C CA . ALA A 1 88 ? -23.935 17.852 29.951 1.00 72.56 88 ALA A CA 1
ATOM 703 C C . ALA A 1 88 ? -23.074 18.945 30.618 1.00 72.56 88 ALA A C 1
ATOM 705 O O . ALA A 1 88 ? -23.611 19.916 31.155 1.00 72.56 88 ALA A O 1
ATOM 706 N N . ASN A 1 89 ? -21.745 18.810 30.581 1.00 66.44 89 ASN A N 1
ATOM 707 C CA . ASN A 1 89 ? -20.813 19.810 31.111 1.00 66.44 89 ASN A CA 1
ATOM 708 C C . ASN A 1 89 ? -20.484 20.918 30.092 1.00 66.44 89 ASN A C 1
ATOM 710 O O . ASN A 1 89 ? -20.186 22.047 30.486 1.00 66.44 89 ASN A O 1
ATOM 714 N N . SER A 1 90 ? -20.599 20.632 28.791 1.00 62.31 90 SER A N 1
ATOM 715 C CA . SER A 1 90 ? -20.273 21.573 27.706 1.00 62.31 90 SER A CA 1
ATOM 716 C C . SER A 1 90 ? -21.277 22.725 27.525 1.00 62.31 90 SER A C 1
ATOM 718 O O . SER A 1 90 ? -20.927 23.782 27.000 1.00 62.31 90 SER A O 1
ATOM 720 N N . THR A 1 91 ? -22.521 22.567 27.992 1.00 57.97 91 THR A N 1
ATOM 721 C CA . THR A 1 91 ? -23.596 23.567 27.839 1.00 57.97 91 THR A CA 1
ATOM 722 C C . THR A 1 91 ? -23.422 24.809 28.713 1.00 57.97 91 THR A C 1
ATOM 724 O O . THR A 1 91 ? -24.040 25.840 28.454 1.00 57.97 91 THR A O 1
ATOM 727 N N . SER A 1 92 ? -22.562 24.758 29.732 1.00 56.41 92 SER A N 1
ATOM 728 C CA . SER A 1 92 ? -22.148 25.949 30.469 1.00 56.41 92 SER A CA 1
ATOM 729 C C . SER A 1 92 ? -20.889 26.512 29.817 1.00 56.41 92 SER A C 1
ATOM 731 O O . SER A 1 92 ? -19.823 25.952 30.017 1.00 56.41 92 SER A O 1
ATOM 733 N N . GLY A 1 93 ? -20.975 27.617 29.066 1.00 54.91 93 GLY A N 1
ATOM 734 C CA . GLY A 1 93 ? -19.863 28.240 28.314 1.00 54.91 93 GLY A CA 1
ATOM 735 C C . GLY A 1 93 ? -18.621 28.688 29.116 1.00 54.91 93 GLY A C 1
ATOM 736 O O . GLY A 1 93 ? -17.795 29.447 28.613 1.00 54.91 93 GLY A O 1
ATOM 737 N N . LYS A 1 94 ? -18.462 28.241 30.364 1.00 58.81 94 LYS A N 1
ATOM 738 C CA . LYS A 1 94 ? -17.216 28.297 31.127 1.00 58.81 94 LYS A CA 1
ATOM 739 C C . LYS A 1 94 ? -16.480 26.979 30.912 1.00 58.81 94 LYS A C 1
ATOM 741 O O . LYS A 1 94 ? -17.076 25.924 31.081 1.00 58.81 94 LYS A O 1
ATOM 746 N N . LYS A 1 95 ? -15.181 27.042 30.599 1.00 57.62 95 LYS A N 1
ATOM 747 C CA . LYS A 1 95 ? -14.278 25.878 30.580 1.00 57.62 95 LYS A CA 1
ATOM 748 C C . LYS A 1 95 ? -14.246 25.240 31.976 1.00 57.62 95 LYS A C 1
ATOM 750 O O . LYS A 1 95 ? -13.387 25.571 32.793 1.00 57.62 95 LYS A O 1
ATOM 755 N N . SER A 1 96 ? -15.231 24.402 32.282 1.00 60.81 96 SER A N 1
ATOM 756 C CA . SER A 1 96 ? -15.227 23.555 33.462 1.00 60.81 96 SER A CA 1
ATOM 757 C C . SER A 1 96 ? -14.049 22.613 33.296 1.00 60.81 96 SER A C 1
ATOM 759 O O . SER A 1 96 ? -13.924 21.964 32.263 1.00 60.81 96 SER A O 1
ATOM 761 N N . LYS A 1 97 ? -13.141 22.579 34.271 1.00 65.50 97 LYS A N 1
ATOM 762 C CA . LYS A 1 97 ? -12.095 21.558 34.274 1.00 65.50 97 LYS A CA 1
ATOM 763 C C . LYS A 1 97 ? -12.798 20.210 34.399 1.00 65.50 97 LYS A C 1
ATOM 765 O O . LYS A 1 97 ? -13.618 20.049 35.304 1.00 65.50 97 LYS A O 1
ATOM 770 N N . ASP A 1 98 ? -12.510 19.284 33.495 1.00 67.81 98 ASP A N 1
ATOM 771 C CA . ASP A 1 98 ? -13.006 17.917 33.595 1.00 67.81 98 ASP A CA 1
ATOM 772 C C . ASP A 1 98 ? -12.326 17.232 34.789 1.00 67.81 98 ASP A C 1
ATOM 774 O O . ASP A 1 98 ? -11.180 16.794 34.712 1.00 67.81 98 ASP A O 1
ATOM 778 N N . VAL A 1 99 ? -13.004 17.236 35.939 1.00 69.88 99 VAL A N 1
ATOM 779 C CA . VAL A 1 99 ? -12.515 16.604 37.175 1.00 69.88 99 VAL A CA 1
ATOM 780 C C . VAL A 1 99 ? -12.698 15.085 37.119 1.00 69.88 99 VAL A C 1
ATOM 782 O O . VAL A 1 99 ? -11.983 14.363 37.807 1.00 69.88 99 VAL A O 1
ATOM 785 N N . SER A 1 100 ? -13.636 14.592 36.305 1.00 69.44 100 SER A N 1
ATOM 786 C CA . SER A 1 100 ? -13.980 13.171 36.215 1.00 69.44 100 SER A CA 1
ATOM 787 C C . SER A 1 100 ? -13.312 12.438 35.047 1.00 69.44 100 SER A C 1
ATOM 789 O O . SER A 1 100 ? -13.316 11.211 35.031 1.00 69.44 100 SER A O 1
ATOM 791 N N . GLY A 1 101 ? -12.693 13.152 34.105 1.00 76.62 101 GLY A N 1
ATOM 792 C CA . GLY A 1 101 ? -11.895 12.577 33.018 1.00 76.62 101 GLY A CA 1
ATOM 793 C C . GLY A 1 101 ? -12.717 11.997 31.861 1.00 76.62 101 GLY A C 1
ATOM 794 O O . GLY A 1 101 ? -12.143 11.374 30.965 1.00 76.62 101 GLY A O 1
ATOM 795 N N . PHE A 1 102 ? -14.040 12.187 31.840 1.00 79.81 102 PHE A N 1
ATOM 796 C CA . PHE A 1 102 ? -14.913 11.639 30.797 1.00 79.81 102 PHE A CA 1
ATOM 797 C C . PHE A 1 102 ? -14.684 12.267 29.416 1.00 79.81 102 PHE A C 1
ATOM 799 O O . PHE A 1 102 ? -14.892 11.586 28.413 1.00 79.81 102 PHE A O 1
ATOM 806 N N . GLU A 1 103 ? -14.214 13.515 29.336 1.00 77.25 103 GLU A N 1
ATOM 807 C CA . GLU A 1 103 ? -13.881 14.179 28.066 1.00 77.25 103 GLU A CA 1
ATOM 808 C C . GLU A 1 103 ? -12.622 13.583 27.420 1.00 77.25 103 GLU A C 1
ATOM 810 O O . GLU A 1 103 ? -12.443 13.662 26.204 1.00 77.25 103 GLU A O 1
ATOM 815 N N . SER A 1 104 ? -11.761 12.945 28.218 1.00 78.31 104 SER A N 1
ATOM 816 C CA . SER A 1 104 ? -10.546 12.281 27.731 1.00 78.31 104 SER A CA 1
ATOM 817 C C . SER A 1 104 ? -10.802 10.892 27.132 1.00 78.31 104 SER A C 1
ATOM 819 O O . SER A 1 104 ? -9.945 10.347 26.431 1.00 78.31 104 SER A O 1
ATOM 821 N N . ILE A 1 105 ? -11.990 10.321 27.360 1.00 82.56 105 ILE A N 1
ATOM 822 C CA . ILE A 1 105 ? -12.361 9.001 26.849 1.00 82.56 105 ILE A CA 1
ATOM 823 C C . ILE A 1 105 ? -12.802 9.135 25.392 1.00 82.56 105 ILE A C 1
ATOM 825 O O . ILE A 1 105 ? -13.939 9.490 25.082 1.00 82.56 105 ILE A O 1
ATOM 829 N N . LEU A 1 106 ? -11.881 8.825 24.478 1.00 78.81 106 LEU A N 1
ATOM 830 C CA . LEU A 1 106 ? -12.152 8.877 23.046 1.00 78.81 106 LEU A CA 1
ATOM 831 C C . LEU A 1 106 ? -12.890 7.614 22.576 1.00 78.81 106 LEU A C 1
ATOM 833 O O . LEU A 1 106 ? -14.053 7.653 22.189 1.00 78.81 106 LEU A O 1
ATOM 837 N N . ALA A 1 107 ? -12.233 6.463 22.616 1.00 82.06 107 ALA A N 1
ATOM 838 C CA . ALA A 1 107 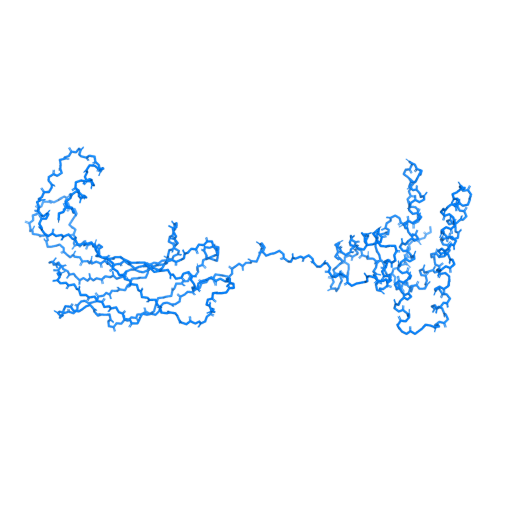? -12.837 5.214 22.174 1.00 82.06 107 ALA A CA 1
ATOM 839 C C . ALA A 1 107 ? -12.390 4.051 23.055 1.00 82.06 107 ALA A C 1
ATOM 841 O O . ALA A 1 107 ? -11.290 4.060 23.612 1.00 82.06 107 ALA A O 1
ATOM 842 N N . ARG A 1 108 ? -13.258 3.044 23.136 1.00 83.56 108 ARG A N 1
ATOM 843 C CA . ARG A 1 108 ? -12.980 1.739 23.734 1.00 83.56 108 ARG A CA 1
ATOM 844 C C . ARG A 1 108 ? -12.810 0.697 22.643 1.00 83.56 108 ARG A C 1
ATOM 846 O O . ARG A 1 108 ? -13.327 0.865 21.530 1.00 83.56 108 ARG A O 1
ATOM 853 N N . ASP A 1 109 ? -12.091 -0.367 22.969 1.00 81.88 109 ASP A N 1
ATOM 854 C CA . ASP A 1 109 ? -12.036 -1.529 22.107 1.00 81.88 109 ASP A CA 1
ATOM 855 C C . ASP A 1 109 ? -13.378 -2.254 22.089 1.00 81.88 109 ASP A C 1
ATOM 857 O O . ASP A 1 109 ? -14.009 -2.489 23.116 1.00 81.88 109 ASP A O 1
ATOM 861 N N . GLU A 1 110 ? -13.819 -2.601 20.885 1.00 81.31 110 GLU A N 1
ATOM 862 C CA . GLU A 1 110 ? -15.141 -3.177 20.652 1.00 81.31 110 GLU A CA 1
ATOM 863 C C . GLU A 1 110 ? -15.285 -4.568 21.270 1.00 81.31 110 GLU A C 1
ATOM 865 O O . GLU A 1 110 ? -16.390 -4.980 21.609 1.00 81.31 110 GLU A O 1
ATOM 870 N N . VAL A 1 111 ? -14.182 -5.313 21.381 1.00 79.00 111 VAL A N 1
ATOM 871 C CA . VAL A 1 111 ? -14.196 -6.719 21.792 1.00 79.00 111 VAL A CA 1
ATOM 872 C C . VAL A 1 111 ? -13.895 -6.858 23.278 1.00 79.00 111 VAL A C 1
ATOM 874 O O . VAL A 1 111 ? -14.561 -7.640 23.962 1.00 79.00 111 VAL A O 1
ATOM 877 N N . THR A 1 112 ? -12.899 -6.126 23.783 1.00 75.44 112 THR A N 1
ATOM 878 C CA . THR A 1 112 ? -12.502 -6.216 25.195 1.00 75.44 112 THR A CA 1
ATOM 879 C C . THR A 1 112 ? -13.252 -5.233 26.091 1.00 75.44 112 THR A C 1
ATOM 881 O O . THR A 1 112 ? -13.449 -5.540 27.263 1.00 75.44 112 THR A O 1
ATOM 884 N N . GLY A 1 113 ? -13.724 -4.103 25.553 1.00 74.19 113 GLY A N 1
ATOM 885 C CA . GLY A 1 113 ? -14.326 -3.009 26.325 1.00 74.19 113 GLY A CA 1
ATOM 886 C C . GLY A 1 113 ? -13.312 -2.115 27.044 1.00 74.19 113 GLY A C 1
ATOM 887 O O . GLY A 1 113 ? -13.700 -1.144 27.699 1.00 74.19 113 GLY A O 1
ATOM 888 N N . GLU A 1 114 ? -12.022 -2.406 26.883 1.00 80.00 114 GLU A N 1
ATOM 889 C CA . GLU A 1 114 ? -10.924 -1.658 27.486 1.00 80.00 114 GLU A CA 1
ATOM 890 C C . GLU A 1 114 ? -10.664 -0.347 26.734 1.00 80.00 114 GLU A C 1
ATOM 892 O O . GLU A 1 114 ? -10.966 -0.202 25.545 1.00 80.00 114 GLU A O 1
ATOM 897 N N . LEU A 1 115 ? -10.094 0.633 27.431 1.00 80.12 115 LEU A N 1
ATOM 898 C CA . LEU A 1 115 ? -9.681 1.896 26.827 1.00 80.12 115 LEU A CA 1
ATOM 899 C C . LEU A 1 115 ? -8.460 1.689 25.922 1.00 80.12 115 LEU A C 1
ATOM 901 O O . LEU A 1 115 ? -7.526 0.965 26.269 1.00 80.12 115 LEU A O 1
ATOM 905 N N . TYR A 1 116 ? -8.427 2.376 24.777 1.00 77.50 116 TYR A N 1
ATOM 906 C CA . TYR A 1 116 ? -7.205 2.437 23.975 1.00 77.50 116 TYR A CA 1
ATOM 907 C C . TYR A 1 116 ? -6.142 3.251 24.723 1.00 77.50 116 TYR A C 1
ATOM 909 O O . TYR A 1 116 ? -6.216 4.477 24.769 1.00 77.50 116 TYR A O 1
ATOM 917 N N . ASN A 1 117 ? -5.150 2.573 25.302 1.00 67.19 117 ASN A N 1
ATOM 918 C CA . ASN A 1 117 ? -4.077 3.207 26.066 1.00 67.19 117 ASN A CA 1
ATOM 919 C C . ASN A 1 117 ? -2.954 3.717 25.155 1.00 67.19 117 ASN A C 1
ATOM 921 O O . ASN A 1 117 ? -2.161 2.905 24.694 1.00 67.19 117 ASN A O 1
ATOM 925 N N . PRO A 1 118 ? -2.749 5.033 24.970 1.00 58.41 118 PRO A N 1
ATOM 926 C CA . PRO A 1 118 ? -1.665 5.558 24.131 1.00 58.41 118 PRO A CA 1
ATOM 927 C C . PRO A 1 118 ? -0.251 5.341 24.718 1.00 58.41 118 PRO A C 1
ATOM 929 O O . PRO A 1 118 ? 0.713 5.941 24.242 1.00 58.41 118 PRO A O 1
ATOM 932 N N . SER A 1 119 ? -0.105 4.536 25.777 1.00 55.62 119 SER A N 1
ATOM 933 C CA . SER A 1 119 ? 1.157 4.353 26.490 1.00 55.62 119 SER A CA 1
ATOM 934 C C . SER A 1 119 ? 2.176 3.590 25.632 1.00 55.62 119 SER A C 1
ATOM 936 O O . SER A 1 119 ? 1.869 2.521 25.104 1.00 55.62 119 SER A O 1
ATOM 938 N N . PRO A 1 120 ? 3.423 4.078 25.528 1.00 52.94 120 PRO A N 1
ATOM 939 C CA . PRO A 1 120 ? 4.425 3.549 24.609 1.00 52.94 120 PRO A CA 1
ATOM 940 C C . PRO A 1 120 ? 5.065 2.216 25.030 1.00 52.94 120 PRO A C 1
ATOM 942 O O . PRO A 1 120 ? 6.085 1.822 24.466 1.00 52.94 120 PRO A O 1
ATOM 945 N N . LYS A 1 121 ? 4.522 1.517 26.031 1.00 53.62 121 LYS A N 1
ATOM 946 C CA . LYS A 1 121 ? 5.130 0.283 26.553 1.00 53.62 121 LYS A CA 1
ATOM 947 C C . LYS A 1 121 ? 4.657 -0.986 25.830 1.00 53.62 121 LYS A C 1
ATOM 949 O O . LYS A 1 121 ? 5.434 -1.933 25.752 1.00 53.62 121 LYS A O 1
ATOM 954 N N . ASP A 1 122 ? 3.495 -0.948 25.173 1.00 47.22 122 ASP A N 1
ATOM 955 C CA . ASP A 1 122 ? 2.870 -2.118 24.526 1.00 47.22 122 ASP A CA 1
ATOM 956 C C . ASP A 1 122 ? 2.902 -2.055 22.985 1.00 47.22 122 ASP A C 1
ATOM 958 O O . ASP A 1 122 ? 2.041 -2.578 22.284 1.00 47.22 122 ASP A O 1
ATOM 962 N N . PHE A 1 123 ? 3.940 -1.431 22.417 1.00 51.03 123 PHE A N 1
ATOM 963 C CA . PHE A 1 123 ? 4.100 -1.252 20.963 1.00 51.03 123 PHE A CA 1
ATOM 964 C C . PHE A 1 123 ? 4.349 -2.543 20.161 1.00 51.03 123 PHE A C 1
ATOM 966 O O . PHE A 1 123 ? 4.493 -2.469 18.939 1.00 51.03 123 PHE A O 1
ATOM 973 N N . LYS A 1 124 ? 4.450 -3.712 20.807 1.00 49.16 124 LYS A N 1
ATOM 974 C CA . LYS A 1 124 ? 4.834 -4.952 20.118 1.00 49.16 124 LYS A CA 1
ATOM 975 C C . LYS A 1 124 ? 3.672 -5.712 19.478 1.00 49.16 124 LYS A C 1
ATOM 977 O O . LYS A 1 124 ? 3.911 -6.273 18.418 1.00 49.16 124 LYS A O 1
ATOM 982 N N . ASP A 1 125 ? 2.450 -5.650 20.016 1.00 47.28 125 ASP A N 1
ATOM 983 C CA . ASP A 1 125 ? 1.331 -6.458 19.484 1.00 47.28 125 ASP A CA 1
ATOM 984 C C . ASP A 1 125 ? 0.019 -5.696 19.229 1.00 47.28 125 ASP A C 1
ATOM 986 O O . ASP A 1 125 ? -0.852 -6.187 18.510 1.00 47.28 125 ASP A O 1
ATOM 990 N N . THR A 1 126 ? -0.124 -4.460 19.705 1.00 52.22 126 THR A N 1
ATOM 991 C CA . THR A 1 126 ? -1.298 -3.625 19.422 1.00 52.22 126 THR A CA 1
ATOM 992 C C . THR A 1 126 ? -0.845 -2.220 19.067 1.00 52.22 126 THR A C 1
ATOM 994 O O . THR A 1 126 ? -0.967 -1.281 19.846 1.00 52.22 126 THR A O 1
ATOM 997 N N . LEU A 1 127 ? -0.314 -2.050 17.849 1.00 54.12 127 LEU A N 1
ATOM 998 C CA . LEU A 1 127 ? -0.154 -0.717 17.275 1.00 54.12 127 LEU A CA 1
ATOM 999 C C . LEU A 1 127 ? -1.536 -0.051 17.290 1.00 54.12 127 LEU A C 1
ATOM 1001 O O . LEU A 1 127 ? -2.396 -0.380 16.468 1.00 54.12 127 LEU A O 1
ATOM 1005 N N . ILE A 1 128 ? -1.767 0.837 18.258 1.00 62.34 128 ILE A N 1
ATOM 1006 C CA . ILE A 1 128 ? -3.014 1.581 18.370 1.00 62.34 128 ILE A CA 1
ATOM 1007 C C . ILE A 1 128 ? -3.104 2.429 17.121 1.00 62.34 128 ILE A C 1
ATOM 1009 O O . ILE A 1 128 ? -2.414 3.433 16.962 1.00 62.34 128 ILE A O 1
ATOM 1013 N N . ASN A 1 129 ? -3.924 1.962 16.190 1.00 70.44 129 ASN A N 1
ATOM 1014 C CA . ASN A 1 129 ? -4.131 2.645 14.942 1.00 70.44 129 ASN A CA 1
ATOM 1015 C C . ASN A 1 129 ? -5.015 3.861 15.252 1.00 70.44 129 ASN A C 1
ATOM 1017 O O . ASN A 1 129 ? -6.185 3.665 15.591 1.00 70.44 129 ASN A O 1
ATOM 1021 N N . PRO A 1 130 ? -4.515 5.106 15.141 1.00 77.25 130 PRO A N 1
ATOM 1022 C CA . PRO A 1 130 ? -5.347 6.289 15.353 1.00 77.25 130 PRO A CA 1
ATOM 1023 C C . PRO A 1 130 ? -6.565 6.291 14.418 1.00 77.25 130 PRO A C 1
ATOM 1025 O O . PRO A 1 130 ? -7.617 6.811 14.783 1.00 77.25 130 PRO A O 1
ATOM 1028 N N . ALA A 1 131 ? -6.468 5.629 13.258 1.00 76.62 131 ALA A N 1
ATOM 1029 C CA . ALA A 1 131 ? -7.609 5.417 12.379 1.00 76.62 131 ALA A CA 1
ATOM 1030 C C . ALA A 1 131 ? -8.707 4.560 13.032 1.00 76.62 131 ALA A C 1
ATOM 1032 O O . ALA A 1 131 ? -9.874 4.864 12.830 1.00 76.62 131 ALA A O 1
ATOM 1033 N N . LYS A 1 132 ? -8.366 3.555 13.855 1.00 77.62 132 LYS A N 1
ATOM 1034 C CA . LYS A 1 132 ? -9.343 2.723 14.584 1.00 77.62 132 LYS A CA 1
ATOM 1035 C C . LYS A 1 132 ? -10.060 3.525 15.676 1.00 77.62 132 LYS A C 1
ATOM 1037 O O . LYS A 1 132 ? -11.270 3.421 15.820 1.00 77.62 132 LYS A O 1
ATOM 1042 N N . ILE A 1 133 ? -9.345 4.398 16.393 1.00 82.94 133 ILE A N 1
ATOM 1043 C CA . ILE A 1 133 ? -9.964 5.310 17.376 1.00 82.94 133 ILE A CA 1
ATOM 1044 C C . ILE A 1 133 ? -10.937 6.269 16.680 1.00 82.94 133 ILE A C 1
ATOM 1046 O O . ILE A 1 133 ? -12.084 6.407 17.106 1.00 82.94 133 ILE A O 1
ATOM 1050 N N . ALA A 1 134 ? -10.492 6.917 15.600 1.00 83.56 134 ALA A N 1
ATOM 1051 C CA . ALA A 1 134 ? -11.324 7.834 14.824 1.00 83.56 134 ALA A CA 1
ATOM 1052 C C . ALA A 1 134 ? -12.539 7.119 14.209 1.00 83.56 134 ALA A C 1
ATOM 1054 O O . ALA A 1 134 ? -13.648 7.649 14.230 1.00 83.56 134 ALA A O 1
ATOM 1055 N N . GLN A 1 135 ? -12.345 5.896 13.716 1.00 82.69 135 GLN A N 1
ATOM 1056 C CA . GLN A 1 135 ? -13.403 5.038 13.196 1.00 82.69 135 GLN A CA 1
ATOM 1057 C C . GLN A 1 135 ? -14.451 4.736 14.267 1.00 82.69 135 GLN A C 1
ATOM 1059 O O . GLN A 1 135 ? -15.632 4.974 14.029 1.00 82.69 135 GLN A O 1
ATOM 1064 N N . ASN A 1 136 ? -14.037 4.280 15.450 1.00 84.19 136 ASN A N 1
ATOM 1065 C CA . ASN A 1 136 ? -14.967 3.970 16.536 1.00 84.19 136 ASN A CA 1
ATOM 1066 C C . ASN A 1 136 ? -15.746 5.217 16.949 1.00 84.19 136 ASN A C 1
ATOM 1068 O O . ASN A 1 136 ? -16.960 5.156 17.120 1.00 84.19 136 ASN A O 1
ATOM 1072 N N . GLN A 1 137 ? -15.081 6.372 17.026 1.00 85.94 137 GLN A N 1
ATOM 1073 C CA . GLN A 1 137 ? -15.752 7.639 17.309 1.00 85.94 137 GLN A CA 1
ATOM 1074 C C . GLN A 1 137 ? -16.833 7.984 16.287 1.00 85.94 137 GLN A C 1
ATOM 1076 O O . GLN A 1 137 ? -17.950 8.331 16.672 1.00 85.94 137 GLN A O 1
ATOM 1081 N N . MET A 1 138 ? -16.515 7.842 15.000 1.00 85.50 138 MET A N 1
ATOM 1082 C CA . MET A 1 138 ? -17.468 8.057 13.915 1.00 85.50 138 MET A CA 1
ATOM 1083 C C . MET A 1 138 ? -18.616 7.050 13.967 1.00 85.50 138 MET A C 1
ATOM 1085 O O . MET A 1 138 ? -19.771 7.439 13.832 1.00 85.50 138 MET A O 1
ATOM 1089 N N . PHE A 1 139 ? -18.338 5.771 14.210 1.00 85.31 139 PHE A N 1
ATOM 1090 C CA . PHE A 1 139 ? -19.385 4.760 14.292 1.00 85.31 139 PHE A CA 1
ATOM 1091 C C . PHE A 1 139 ? -20.316 4.967 15.474 1.00 85.31 139 PHE A C 1
ATOM 1093 O O . PHE A 1 139 ? -21.519 4.866 15.286 1.00 85.31 139 PHE A O 1
ATOM 1100 N N . PHE A 1 140 ? -19.812 5.351 16.643 1.00 82.25 140 PHE A N 1
ATOM 1101 C CA . PHE A 1 140 ? -20.675 5.731 17.760 1.00 82.25 140 PHE A CA 1
ATOM 1102 C C . PHE A 1 140 ? -21.535 6.972 17.469 1.00 82.25 140 PHE A C 1
ATOM 1104 O O . PHE A 1 140 ? -22.574 7.144 18.096 1.00 82.25 140 PHE A O 1
ATOM 1111 N N . ALA A 1 141 ? -21.099 7.865 16.575 1.00 81.94 141 ALA A N 1
ATOM 1112 C CA . ALA A 1 141 ? -21.882 9.037 16.181 1.00 81.94 141 ALA A CA 1
ATOM 1113 C C . ALA A 1 141 ? -22.930 8.713 15.102 1.00 81.94 141 ALA A C 1
ATOM 1115 O O . ALA A 1 141 ? -24.010 9.296 15.101 1.00 81.94 141 ALA A O 1
ATOM 1116 N N . LEU A 1 142 ? -22.609 7.800 14.181 1.00 83.75 142 LEU A N 1
ATOM 1117 C CA . LEU A 1 142 ? -23.457 7.446 13.039 1.00 83.75 142 LEU A CA 1
ATOM 1118 C C . LEU A 1 142 ? -24.422 6.292 13.340 1.00 83.75 142 LEU A C 1
ATOM 1120 O O . LEU A 1 142 ? -25.513 6.250 12.778 1.00 83.75 142 LEU A O 1
ATOM 1124 N N . TYR A 1 143 ? -24.026 5.365 14.212 1.00 83.12 143 TYR A N 1
ATOM 1125 C CA . TYR A 1 143 ? -24.781 4.167 14.557 1.00 83.12 143 TYR A CA 1
ATOM 1126 C C . TYR A 1 143 ? -25.068 4.138 16.064 1.00 83.12 143 TYR A C 1
ATOM 1128 O O . TYR A 1 143 ? -24.141 3.963 16.860 1.00 83.12 143 TYR A O 1
ATOM 1136 N N . PRO A 1 144 ? -26.342 4.236 16.481 1.00 74.56 144 PRO A N 1
ATOM 1137 C CA . PRO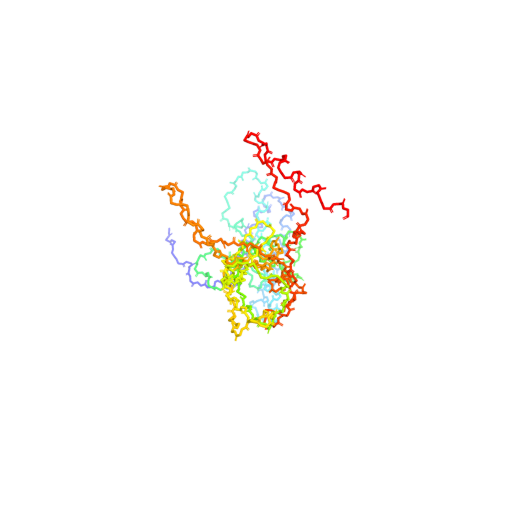 A 1 144 ? -26.702 4.270 17.896 1.00 74.56 144 PRO A CA 1
ATOM 1138 C C . PRO A 1 144 ? -26.416 2.950 18.628 1.00 74.56 144 PRO A C 1
ATOM 1140 O O . PRO A 1 144 ? -26.243 2.979 19.836 1.00 74.56 144 PRO A O 1
ATOM 1143 N N . ASN A 1 145 ? -26.302 1.818 17.920 1.00 80.19 145 ASN A N 1
ATOM 1144 C CA . ASN A 1 145 ? -26.118 0.482 18.513 1.00 80.19 145 ASN A CA 1
ATOM 1145 C C . ASN A 1 145 ? -24.685 -0.074 18.374 1.00 80.19 145 ASN A C 1
ATOM 1147 O O . ASN A 1 145 ? -24.435 -1.259 18.614 1.00 80.19 145 ASN A O 1
ATOM 1151 N N . PHE A 1 146 ? -23.716 0.730 17.934 1.00 80.44 146 PHE A N 1
ATOM 1152 C CA . PHE A 1 146 ? -22.331 0.272 17.793 1.00 80.44 146 PHE A CA 1
ATOM 1153 C C . PHE A 1 146 ? -21.678 0.047 19.174 1.00 80.44 146 PHE A C 1
ATOM 1155 O O . PHE A 1 146 ? -21.848 0.905 20.042 1.00 80.44 146 PHE A O 1
ATOM 1162 N N . PRO A 1 147 ? -20.922 -1.050 19.420 1.00 74.19 147 PRO A N 1
ATOM 1163 C CA . PRO A 1 147 ? -20.475 -2.111 18.505 1.00 74.19 147 PRO A CA 1
ATOM 1164 C C . PRO A 1 147 ? -21.283 -3.428 18.578 1.00 74.19 147 PRO A C 1
ATOM 1166 O O . PRO A 1 147 ? -20.782 -4.490 18.194 1.00 74.19 147 PRO A O 1
ATOM 1169 N N . VAL A 1 148 ? -22.525 -3.397 19.074 1.00 73.12 148 VAL A N 1
ATOM 1170 C CA . VAL A 1 148 ? -23.353 -4.602 19.280 1.00 73.12 148 VAL A CA 1
ATOM 1171 C C . VAL A 1 148 ? -23.709 -5.273 17.946 1.00 73.12 148 VAL A C 1
ATOM 1173 O O . VAL A 1 148 ? -23.529 -6.481 17.804 1.00 73.12 148 VAL A O 1
ATOM 1176 N N . GLU A 1 149 ? -24.128 -4.492 16.945 1.00 69.31 149 GLU A N 1
ATOM 1177 C CA . GLU A 1 149 ? -24.657 -5.016 15.671 1.00 69.31 149 GLU A CA 1
ATOM 1178 C C . GLU A 1 149 ? -23.661 -4.952 14.493 1.00 69.31 149 GLU A C 1
ATOM 1180 O O . GLU A 1 149 ? -23.822 -5.667 13.502 1.00 69.31 149 GLU A O 1
ATOM 1185 N N . HIS A 1 150 ? -22.615 -4.117 14.566 1.00 64.62 150 HIS A N 1
ATOM 1186 C CA . HIS A 1 150 ? -21.813 -3.725 13.390 1.00 64.62 150 HIS A CA 1
ATOM 1187 C C . HIS A 1 150 ? -20.287 -3.801 13.599 1.00 64.62 150 HIS A C 1
ATOM 1189 O O . HIS A 1 150 ? -19.561 -2.869 13.267 1.00 64.62 150 HIS A O 1
ATOM 1195 N N . SER A 1 151 ? -19.776 -4.920 14.124 1.00 61.16 151 SER A N 1
ATOM 1196 C CA . SER A 1 151 ? -18.359 -5.041 14.528 1.00 61.16 151 SER A CA 1
ATOM 1197 C C . SER A 1 151 ? -17.341 -5.337 13.413 1.00 61.16 151 SER A C 1
ATOM 1199 O O . SER A 1 151 ? -16.152 -5.447 13.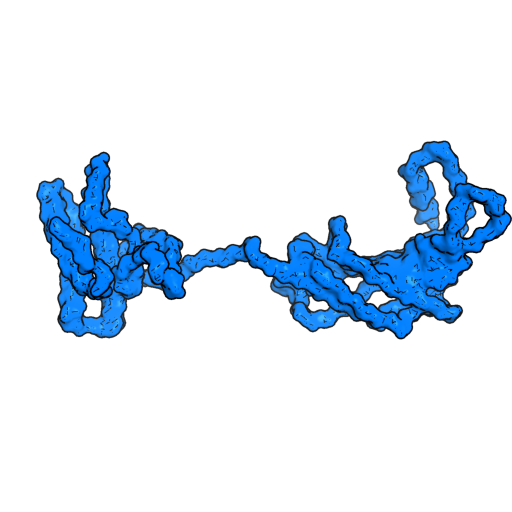690 1.00 61.16 151 SER A O 1
ATOM 1201 N N . ASN A 1 152 ? -17.765 -5.546 12.160 1.00 59.84 152 ASN A N 1
ATOM 1202 C CA . ASN A 1 152 ? -16.907 -6.187 11.148 1.00 59.84 152 ASN A CA 1
ATOM 1203 C C . ASN A 1 152 ? -16.781 -5.392 9.840 1.00 59.84 152 ASN A C 1
ATOM 1205 O O . ASN A 1 152 ? -16.868 -5.974 8.760 1.00 59.84 152 ASN A O 1
ATOM 1209 N N . ILE A 1 153 ? -16.566 -4.076 9.905 1.00 61.91 153 ILE A N 1
ATOM 1210 C CA . ILE A 1 153 ? -16.233 -3.286 8.709 1.00 61.91 153 ILE A CA 1
ATOM 1211 C C . ILE A 1 153 ? -14.713 -3.052 8.685 1.00 61.91 153 ILE A C 1
ATOM 1213 O O . ILE A 1 153 ? -14.226 -2.137 9.357 1.00 61.91 153 ILE A O 1
ATOM 1217 N N . PRO A 1 154 ? -13.932 -3.863 7.941 1.00 57.84 154 PRO A N 1
ATOM 1218 C CA . PRO A 1 154 ? -12.497 -3.655 7.822 1.00 57.84 154 PRO A CA 1
ATOM 1219 C C . PRO A 1 154 ? -12.216 -2.428 6.944 1.00 57.84 154 PRO A C 1
ATOM 1221 O O . PRO A 1 154 ? -12.249 -2.504 5.718 1.00 57.84 154 PRO A O 1
ATOM 1224 N N . LEU A 1 155 ? -11.907 -1.293 7.569 1.00 57.34 155 LEU A N 1
ATOM 1225 C CA . LEU A 1 155 ? -11.407 -0.093 6.895 1.00 57.34 155 LEU A CA 1
ATOM 1226 C C . LEU A 1 155 ? -9.886 -0.034 7.039 1.00 57.34 155 LEU A C 1
ATOM 1228 O O . LEU A 1 155 ? -9.334 0.782 7.775 1.00 57.34 155 LEU A O 1
ATOM 1232 N N . TYR A 1 156 ? -9.190 -0.938 6.353 1.00 60.41 156 TYR A N 1
ATOM 1233 C CA . TYR A 1 156 ? -7.741 -0.817 6.237 1.00 60.41 156 TYR A CA 1
ATOM 1234 C C . TYR A 1 156 ? -7.420 0.287 5.228 1.00 60.41 156 TYR A C 1
ATOM 1236 O O . TYR A 1 156 ? -7.935 0.241 4.108 1.00 60.41 156 TYR A O 1
ATOM 1244 N N . PRO A 1 157 ? -6.574 1.271 5.577 1.00 59.22 157 PRO A N 1
ATOM 1245 C CA . PRO A 1 157 ? -6.104 2.224 4.587 1.00 59.22 157 PRO A CA 1
ATOM 1246 C C . PRO A 1 157 ? -5.363 1.461 3.484 1.00 59.22 157 PRO A C 1
ATOM 1248 O O . PRO A 1 157 ? -4.529 0.595 3.768 1.00 59.22 157 PRO A O 1
ATOM 1251 N N . GLU A 1 158 ? -5.659 1.768 2.220 1.00 60.62 158 GLU A N 1
ATOM 1252 C CA . GLU A 1 158 ? -4.918 1.184 1.105 1.00 60.62 158 GLU A CA 1
ATOM 1253 C C . GLU A 1 158 ? -3.427 1.508 1.255 1.00 60.62 158 GLU A C 1
ATOM 1255 O O . GLU A 1 158 ? -3.025 2.665 1.408 1.00 60.62 158 GLU A O 1
ATOM 1260 N N . ARG A 1 159 ? -2.582 0.474 1.211 1.00 60.66 159 ARG A N 1
ATOM 1261 C CA . ARG A 1 159 ? -1.133 0.647 1.322 1.00 60.66 159 ARG A CA 1
ATOM 1262 C C . ARG A 1 159 ? -0.630 1.527 0.174 1.00 60.66 159 ARG A C 1
ATOM 1264 O O . ARG A 1 159 ? -0.780 1.183 -1.000 1.00 60.66 159 ARG A O 1
ATOM 1271 N N . SER A 1 160 ? 0.011 2.648 0.504 1.00 61.75 160 SER A N 1
ATOM 1272 C CA . SER A 1 160 ? 0.539 3.572 -0.499 1.00 61.75 160 SER A CA 1
ATOM 1273 C C . SER A 1 160 ? 1.695 2.935 -1.280 1.00 61.75 160 SER A C 1
ATOM 1275 O O . SER A 1 160 ? 2.788 2.768 -0.745 1.00 61.75 160 SER A O 1
ATOM 1277 N N . LYS A 1 161 ? 1.497 2.663 -2.574 1.00 64.75 161 LYS A N 1
ATOM 1278 C CA . LYS A 1 161 ? 2.548 2.163 -3.491 1.00 64.75 161 LYS A CA 1
ATOM 1279 C C . LYS A 1 161 ? 3.561 3.232 -3.928 1.00 64.75 161 LYS A C 1
ATOM 1281 O O . LYS A 1 161 ? 4.439 2.963 -4.738 1.00 64.75 161 LYS A O 1
ATOM 1286 N N . LYS A 1 162 ? 3.433 4.467 -3.426 1.00 61.06 162 LYS A N 1
ATOM 1287 C CA . LYS A 1 162 ? 4.268 5.617 -3.826 1.00 61.06 162 LYS A CA 1
ATOM 1288 C C . LYS A 1 162 ? 5.739 5.483 -3.408 1.00 61.06 162 LYS A C 1
ATOM 1290 O O . LYS A 1 162 ? 6.580 6.144 -4.002 1.00 61.06 162 LYS A O 1
ATOM 1295 N N . PHE A 1 163 ? 6.035 4.637 -2.420 1.00 58.53 163 PHE A N 1
ATOM 1296 C CA . PHE A 1 163 ? 7.382 4.451 -1.865 1.00 58.53 163 PHE A CA 1
ATOM 1297 C C . PHE A 1 163 ? 7.918 3.026 -2.028 1.00 58.53 163 PHE A C 1
ATOM 1299 O O . PHE A 1 163 ? 8.946 2.688 -1.443 1.00 58.53 163 PHE A O 1
ATOM 1306 N N . ASP A 1 164 ? 7.251 2.184 -2.820 1.00 64.06 164 ASP A N 1
ATOM 1307 C CA . ASP A 1 164 ? 7.793 0.864 -3.120 1.00 64.06 164 ASP A CA 1
ATOM 1308 C C . ASP A 1 164 ? 9.030 1.038 -4.012 1.00 64.06 164 ASP A C 1
ATOM 1310 O O . ASP A 1 164 ? 8.948 1.547 -5.134 1.00 64.06 164 ASP A O 1
ATOM 1314 N N . GLN A 1 165 ? 10.199 0.639 -3.502 1.00 61.41 165 GLN A N 1
ATOM 1315 C CA . GLN A 1 165 ? 11.435 0.657 -4.278 1.00 61.41 165 GLN A CA 1
ATOM 1316 C C . GLN A 1 165 ? 11.290 -0.295 -5.463 1.00 61.41 165 GLN A C 1
ATOM 1318 O O . GLN A 1 165 ? 11.238 -1.519 -5.324 1.00 61.41 165 GLN A O 1
ATOM 1323 N N . ALA A 1 166 ? 11.203 0.278 -6.657 1.00 66.12 166 ALA A N 1
ATOM 1324 C CA . ALA A 1 166 ? 11.032 -0.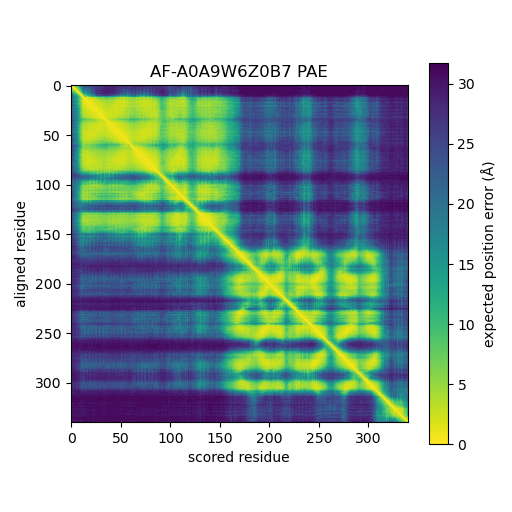502 -7.860 1.00 66.12 166 ALA A CA 1
ATOM 1325 C C . ALA A 1 166 ? 12.368 -1.171 -8.234 1.00 66.12 166 ALA A C 1
ATOM 1327 O O . ALA A 1 166 ? 13.327 -0.514 -8.633 1.00 66.12 166 ALA A O 1
ATOM 1328 N N . ILE A 1 167 ? 12.412 -2.500 -8.094 1.00 74.06 167 ILE A N 1
ATOM 1329 C CA . ILE A 1 167 ? 13.601 -3.339 -8.330 1.00 74.06 167 ILE A CA 1
ATOM 1330 C C . ILE A 1 167 ? 14.171 -3.068 -9.740 1.00 74.06 167 ILE A C 1
ATOM 1332 O O . ILE A 1 167 ? 13.390 -3.040 -10.690 1.00 74.06 167 ILE A O 1
ATOM 1336 N N . PRO A 1 168 ? 15.484 -2.862 -9.939 1.00 78.88 168 PRO A N 1
ATOM 1337 C CA . PRO A 1 168 ? 16.063 -2.695 -11.275 1.00 78.88 168 PRO A CA 1
ATOM 1338 C C . PRO A 1 168 ? 15.951 -3.982 -12.106 1.00 78.88 168 PRO A C 1
ATOM 1340 O O . PRO A 1 168 ? 15.911 -5.083 -11.563 1.00 78.88 168 PRO A O 1
ATOM 1343 N N . SER A 1 169 ? 15.880 -3.856 -13.435 1.00 82.44 169 SER A N 1
ATOM 1344 C CA . SER A 1 169 ? 15.745 -5.016 -14.336 1.00 82.44 169 SER A CA 1
ATOM 1345 C C . SER A 1 169 ? 17.025 -5.279 -15.132 1.00 82.44 169 SER A C 1
ATOM 1347 O O . SER A 1 169 ? 17.781 -4.357 -15.450 1.00 82.44 169 SER A O 1
ATOM 1349 N N . HIS A 1 170 ? 17.253 -6.547 -15.477 1.00 86.75 170 HIS A N 1
ATOM 1350 C CA . HIS A 1 170 ? 18.393 -7.012 -16.269 1.00 86.75 170 HIS A CA 1
ATOM 1351 C C . HIS A 1 170 ? 17.887 -7.862 -17.434 1.00 86.75 170 HIS A C 1
ATOM 1353 O O . HIS A 1 170 ? 16.916 -8.600 -17.272 1.00 86.75 170 HIS A O 1
ATOM 1359 N N . VAL A 1 171 ? 18.539 -7.781 -18.594 1.00 86.62 171 VAL A N 1
ATOM 1360 C CA . VAL A 1 171 ? 18.188 -8.593 -19.768 1.00 86.62 171 VAL A CA 1
ATOM 1361 C C . VAL A 1 171 ? 19.431 -9.182 -20.405 1.00 86.62 171 VAL A C 1
ATOM 1363 O O . VAL A 1 171 ? 20.379 -8.468 -20.724 1.00 86.62 171 VAL A O 1
ATOM 1366 N N . LEU A 1 172 ? 19.387 -10.496 -20.613 1.00 87.56 172 LEU A N 1
ATOM 1367 C CA . LEU A 1 172 ? 20.361 -11.239 -21.395 1.00 87.56 172 LEU A CA 1
ATOM 1368 C C . LEU A 1 172 ? 19.819 -11.417 -22.816 1.00 87.56 172 LEU A C 1
ATOM 1370 O O . LEU A 1 172 ? 18.741 -11.980 -23.005 1.00 87.56 172 LEU A O 1
ATOM 1374 N N . LEU A 1 173 ? 20.558 -10.933 -23.807 1.00 85.88 173 LEU A N 1
ATOM 1375 C CA . LEU A 1 173 ? 20.260 -11.139 -25.216 1.00 85.88 173 LEU A CA 1
ATOM 1376 C C . LEU A 1 173 ? 21.168 -12.222 -25.769 1.00 85.88 173 LEU A C 1
ATOM 1378 O O . LEU A 1 173 ? 22.385 -12.056 -25.797 1.00 85.88 173 LEU A O 1
ATOM 1382 N N . ASP A 1 174 ? 20.558 -13.301 -26.236 1.00 84.88 174 ASP A N 1
ATOM 1383 C CA . ASP A 1 174 ? 21.239 -14.337 -26.996 1.00 84.88 174 ASP A CA 1
ATOM 1384 C C . ASP A 1 174 ? 20.972 -14.156 -28.493 1.00 84.88 174 ASP A C 1
ATOM 1386 O O . ASP A 1 174 ? 19.873 -13.779 -28.918 1.00 84.88 174 ASP A O 1
ATOM 1390 N N . PHE A 1 175 ? 21.989 -14.413 -29.303 1.00 78.31 175 PHE A N 1
ATOM 1391 C CA . PHE A 1 175 ? 21.958 -14.139 -30.726 1.00 78.31 175 PHE A CA 1
ATOM 1392 C C . PHE A 1 175 ? 21.940 -15.435 -31.517 1.00 78.31 175 PHE A C 1
ATOM 1394 O O . PHE A 1 175 ? 22.923 -16.164 -31.598 1.00 78.31 175 PHE A O 1
ATOM 1401 N N . LYS A 1 176 ? 20.810 -15.683 -32.176 1.00 77.81 176 LYS A N 1
ATOM 1402 C CA . LYS A 1 176 ? 20.609 -16.927 -32.916 1.00 77.81 176 LYS A CA 1
ATOM 1403 C C . LYS A 1 176 ? 21.299 -16.945 -34.282 1.00 77.81 176 LYS A C 1
ATOM 1405 O O . LYS A 1 176 ? 21.934 -17.927 -34.643 1.00 77.81 176 LYS A O 1
ATOM 1410 N N . SER A 1 177 ? 21.108 -15.902 -35.084 1.00 72.19 177 SER A N 1
ATOM 1411 C CA . SER A 1 177 ? 21.644 -15.837 -36.447 1.00 72.19 177 SER A CA 1
ATOM 1412 C C . SER A 1 177 ? 21.562 -14.417 -36.986 1.00 72.19 177 SER A C 1
ATOM 1414 O O . SER A 1 177 ? 20.535 -13.757 -36.820 1.00 72.19 177 SER A O 1
ATOM 1416 N N . VAL A 1 178 ? 22.597 -13.981 -37.697 1.00 72.88 178 VAL A N 1
ATOM 1417 C CA . VAL A 1 178 ? 22.595 -12.742 -38.483 1.00 72.88 178 VAL A CA 1
ATOM 1418 C C . VAL A 1 178 ? 22.850 -13.123 -39.930 1.00 72.88 178 VAL A C 1
ATOM 1420 O O . VAL A 1 178 ? 23.739 -13.922 -40.212 1.00 72.88 178 VAL A O 1
ATOM 1423 N N . TRP A 1 179 ? 22.051 -12.574 -40.839 1.00 70.50 179 TRP A N 1
ATOM 1424 C CA . TRP A 1 179 ? 22.192 -12.816 -42.267 1.00 70.50 179 TRP A CA 1
ATOM 1425 C C . TRP A 1 179 ? 22.126 -11.492 -43.013 1.00 70.50 179 TRP A C 1
ATOM 1427 O O . TRP A 1 179 ? 21.259 -10.660 -42.750 1.00 70.50 179 TRP A O 1
ATOM 1437 N N . GLY A 1 180 ? 23.052 -11.304 -43.945 1.00 68.19 180 GLY A N 1
ATOM 1438 C CA . GLY A 1 180 ? 23.141 -10.104 -44.760 1.00 68.19 180 GLY A CA 1
ATOM 1439 C C . GLY A 1 180 ? 23.994 -10.367 -45.991 1.00 68.19 180 GLY A C 1
ATOM 1440 O O . GLY A 1 180 ? 24.974 -11.110 -45.932 1.00 68.19 180 GLY A O 1
ATOM 1441 N N . ARG A 1 181 ? 23.602 -9.766 -47.114 1.00 63.06 181 ARG A N 1
ATOM 1442 C CA . ARG A 1 181 ? 24.367 -9.786 -48.362 1.00 63.06 181 ARG A CA 1
ATOM 1443 C C . ARG A 1 181 ? 24.812 -8.364 -48.660 1.00 63.06 181 ARG A C 1
ATOM 1445 O O . ARG A 1 181 ? 23.967 -7.512 -48.917 1.00 63.06 181 ARG A O 1
ATOM 1452 N N . SER A 1 182 ? 26.119 -8.120 -48.645 1.00 64.06 182 SER A N 1
ATOM 1453 C CA . SER A 1 182 ? 26.683 -6.890 -49.201 1.00 64.06 182 SER A CA 1
ATOM 1454 C C . SER A 1 182 ? 27.271 -7.209 -50.570 1.00 64.06 182 SER A C 1
ATOM 1456 O O . SER A 1 182 ? 28.167 -8.041 -50.677 1.00 64.06 182 SER A O 1
ATOM 1458 N N . LYS A 1 183 ? 26.745 -6.583 -51.629 1.00 59.81 183 LYS A N 1
ATOM 1459 C CA . LYS A 1 183 ? 27.249 -6.766 -53.003 1.00 59.81 183 LYS A CA 1
ATOM 1460 C C . LYS A 1 183 ? 28.474 -5.894 -53.310 1.00 59.81 183 LYS A C 1
ATOM 1462 O O . LYS A 1 183 ? 29.119 -6.111 -54.328 1.00 59.81 183 LYS A O 1
ATOM 1467 N N . LYS A 1 184 ? 28.781 -4.903 -52.465 1.00 63.22 184 LYS A N 1
ATOM 1468 C CA . LYS A 1 184 ? 29.888 -3.957 -52.657 1.00 63.22 184 LYS A CA 1
ATOM 1469 C C . LYS A 1 184 ? 30.676 -3.833 -51.354 1.00 63.22 184 LYS A C 1
ATOM 1471 O O . LYS A 1 184 ? 30.161 -3.312 -50.370 1.00 63.22 184 LYS A O 1
ATOM 1476 N N . THR A 1 185 ? 31.914 -4.311 -51.346 1.00 67.50 185 THR A N 1
ATOM 1477 C CA . THR A 1 185 ? 32.884 -4.024 -50.280 1.00 67.50 185 THR A CA 1
ATOM 1478 C C . THR A 1 185 ? 33.716 -2.811 -50.696 1.00 67.50 185 THR A C 1
ATOM 1480 O O . THR A 1 185 ? 34.259 -2.831 -51.805 1.00 67.50 185 THR A O 1
ATOM 1483 N N . PRO A 1 186 ? 33.823 -1.754 -49.871 1.00 68.88 186 PRO A N 1
ATOM 1484 C CA . PRO A 1 186 ? 34.662 -0.608 -50.208 1.00 68.88 186 PRO A CA 1
ATOM 1485 C C . PRO A 1 186 ? 36.140 -1.018 -50.293 1.00 68.88 186 PRO A C 1
ATOM 1487 O O . PRO A 1 186 ? 36.582 -1.950 -49.614 1.00 68.88 186 PRO A O 1
ATOM 1490 N N . LYS A 1 187 ? 36.915 -0.318 -51.131 1.00 68.00 187 LYS A N 1
ATOM 1491 C CA . LYS A 1 187 ? 38.380 -0.460 -51.164 1.00 68.00 187 LYS A CA 1
ATOM 1492 C C . LYS A 1 187 ? 38.933 -0.062 -49.786 1.00 68.00 187 LYS A C 1
ATOM 1494 O O . LYS A 1 187 ? 38.477 0.928 -49.226 1.00 68.00 187 LYS A O 1
ATOM 1499 N N . GLY A 1 188 ? 39.845 -0.857 -49.222 1.00 69.75 188 GLY A N 1
ATOM 1500 C CA . GLY A 1 188 ? 40.382 -0.631 -47.870 1.00 69.75 188 GLY A CA 1
ATOM 1501 C C . GLY A 1 188 ? 39.502 -1.142 -46.717 1.00 69.75 188 GLY A C 1
ATOM 1502 O O . GLY A 1 188 ? 39.722 -0.767 -45.567 1.00 69.75 188 GLY A O 1
ATOM 1503 N N . PHE A 1 189 ? 38.492 -1.984 -46.974 1.00 77.44 189 PHE A N 1
ATOM 1504 C CA . PHE A 1 189 ? 37.683 -2.595 -45.910 1.00 77.44 189 PHE A CA 1
ATOM 1505 C C . PHE A 1 189 ? 38.537 -3.453 -44.961 1.00 77.44 189 PHE A C 1
ATOM 1507 O O . PHE A 1 189 ? 39.171 -4.417 -45.391 1.00 77.44 189 PHE A O 1
ATOM 1514 N N . VAL A 1 190 ? 38.494 -3.143 -43.662 1.00 78.06 190 VAL A N 1
ATOM 1515 C CA . VAL A 1 190 ? 39.212 -3.902 -42.624 1.00 78.06 190 VAL A CA 1
ATOM 1516 C C . VAL A 1 190 ? 38.270 -4.841 -41.890 1.00 78.06 190 VAL A C 1
ATOM 1518 O O . VAL A 1 190 ? 38.468 -6.054 -41.853 1.00 78.06 190 VAL A O 1
ATOM 1521 N N . ASN A 1 191 ? 37.255 -4.270 -41.247 1.00 79.38 191 ASN A N 1
ATOM 1522 C CA . ASN A 1 191 ? 36.315 -5.010 -40.426 1.00 79.38 191 ASN A CA 1
ATOM 1523 C C . ASN A 1 191 ? 34.981 -4.274 -40.320 1.00 79.38 191 ASN A C 1
ATOM 1525 O O . ASN A 1 191 ? 34.848 -3.099 -40.660 1.00 79.38 191 ASN A O 1
ATOM 1529 N N . MET A 1 192 ? 33.985 -4.989 -39.812 1.00 81.50 192 MET A N 1
ATOM 1530 C CA . MET A 1 192 ? 32.671 -4.446 -39.519 1.00 81.50 192 MET A CA 1
ATOM 1531 C C . MET A 1 192 ? 32.325 -4.766 -38.071 1.00 81.50 192 MET A C 1
ATOM 1533 O O . MET A 1 192 ? 32.656 -5.838 -37.582 1.00 81.50 192 MET A O 1
ATOM 1537 N N . THR A 1 193 ? 31.684 -3.845 -37.364 1.00 85.69 193 THR A N 1
ATOM 1538 C CA . THR A 1 193 ? 31.273 -4.026 -35.968 1.00 85.69 193 THR A CA 1
ATOM 1539 C C . THR A 1 193 ? 29.804 -3.658 -35.827 1.00 85.69 193 THR A C 1
ATOM 1541 O O . THR A 1 193 ? 29.376 -2.602 -36.290 1.00 85.69 193 THR A O 1
ATOM 1544 N N . ALA A 1 194 ? 29.024 -4.525 -35.185 1.00 85.94 194 ALA A N 1
ATOM 1545 C CA . ALA A 1 194 ? 27.643 -4.237 -34.818 1.00 85.94 194 ALA A CA 1
ATOM 1546 C C . ALA A 1 194 ? 27.583 -3.746 -33.372 1.00 85.94 194 ALA A C 1
ATOM 1548 O O . ALA A 1 194 ? 27.882 -4.497 -32.447 1.00 85.94 194 ALA A O 1
ATOM 1549 N N . TYR A 1 195 ? 27.179 -2.495 -33.180 1.00 89.69 195 TYR A N 1
ATOM 1550 C CA . TYR A 1 195 ? 26.933 -1.901 -31.872 1.00 89.69 195 TYR A CA 1
ATOM 1551 C C . TYR A 1 195 ? 25.466 -2.016 -31.499 1.00 89.69 195 TYR A C 1
ATOM 1553 O O . TYR A 1 195 ? 24.597 -1.647 -32.284 1.00 89.69 195 TYR A O 1
ATOM 1561 N N . MET A 1 196 ? 25.191 -2.476 -30.285 1.00 89.75 196 MET A N 1
ATOM 1562 C CA . MET A 1 196 ? 23.844 -2.720 -29.788 1.00 89.75 196 MET A CA 1
ATOM 1563 C C . MET A 1 196 ? 23.633 -2.076 -28.428 1.00 89.75 196 MET A C 1
ATOM 1565 O O . MET A 1 196 ? 24.514 -2.121 -27.573 1.00 89.75 196 MET A O 1
ATOM 1569 N N . TYR A 1 197 ? 22.476 -1.457 -28.223 1.00 92.69 197 TYR A N 1
ATOM 1570 C CA . TYR A 1 197 ? 22.131 -0.818 -26.955 1.00 92.69 197 TYR A CA 1
ATOM 1571 C C . TYR A 1 197 ? 20.620 -0.668 -26.793 1.00 92.69 197 TYR A C 1
ATOM 1573 O O . TYR A 1 197 ? 19.870 -0.642 -27.772 1.00 92.69 197 TYR A O 1
ATOM 1581 N N . LEU A 1 198 ? 20.174 -0.529 -25.544 1.00 92.31 198 LEU A N 1
ATOM 1582 C CA . LEU A 1 198 ? 18.790 -0.210 -25.218 1.00 92.31 198 LEU A CA 1
ATOM 1583 C C . LEU A 1 198 ? 18.603 1.305 -25.121 1.00 92.31 198 LEU A C 1
ATOM 1585 O O . LEU A 1 198 ? 19.424 2.024 -24.538 1.00 92.31 198 LEU A O 1
ATOM 1589 N N . ARG A 1 199 ? 17.497 1.804 -25.669 1.00 91.81 199 ARG A N 1
ATOM 1590 C CA . ARG A 1 199 ? 17.086 3.207 -25.542 1.00 91.81 199 ARG A CA 1
ATOM 1591 C C . ARG A 1 199 ? 15.584 3.347 -25.372 1.00 91.81 199 ARG A C 1
ATOM 1593 O O . ARG A 1 199 ? 14.811 2.522 -25.845 1.00 91.81 199 ARG A O 1
ATOM 1600 N N . ASN A 1 200 ? 15.194 4.449 -24.755 1.00 91.44 200 ASN A N 1
ATOM 1601 C CA . ASN A 1 200 ? 13.836 4.966 -24.806 1.00 91.44 200 ASN A CA 1
ATOM 1602 C C . ASN A 1 200 ? 13.731 5.985 -25.967 1.00 91.44 200 ASN A C 1
ATOM 1604 O O . ASN A 1 200 ? 14.683 6.198 -26.730 1.00 91.44 200 ASN A O 1
ATOM 1608 N N . SER A 1 201 ? 12.583 6.642 -26.109 1.00 87.44 201 SER A N 1
ATOM 1609 C CA . SER A 1 201 ? 12.382 7.741 -27.060 1.00 87.44 201 SER A CA 1
ATOM 1610 C C . SER A 1 201 ? 13.320 8.922 -26.789 1.00 87.44 201 SER A C 1
ATOM 1612 O O . SER A 1 201 ? 13.865 9.484 -27.735 1.00 87.44 201 SER A O 1
ATOM 1614 N N . LYS A 1 202 ? 13.549 9.251 -25.510 1.00 88.50 202 LYS A N 1
ATOM 1615 C CA . LYS A 1 202 ? 14.299 10.443 -25.077 1.00 88.50 202 LYS A CA 1
ATOM 1616 C C . LYS A 1 202 ? 15.798 10.216 -24.900 1.00 88.50 202 LYS A C 1
ATOM 1618 O O . LYS A 1 202 ? 16.591 11.081 -25.247 1.00 88.50 202 LYS A O 1
ATOM 1623 N N . LYS A 1 203 ? 16.191 9.077 -24.324 1.00 90.31 203 LYS A N 1
ATOM 1624 C CA . LYS A 1 203 ? 17.585 8.814 -23.943 1.00 90.31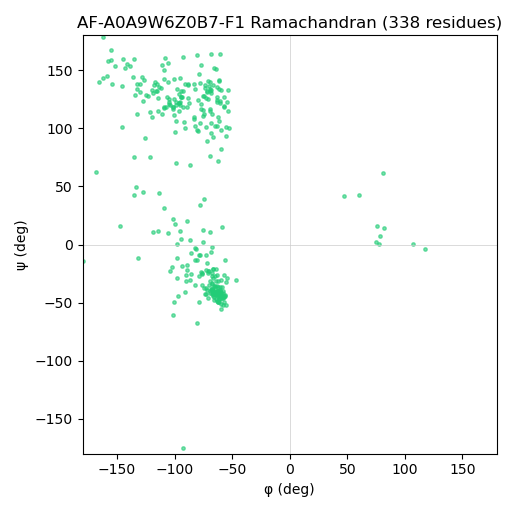 203 LYS A CA 1
ATOM 1625 C C . LYS A 1 203 ? 17.982 7.359 -24.129 1.00 90.31 203 LYS A C 1
ATOM 1627 O O . LYS A 1 203 ? 17.146 6.453 -24.153 1.00 90.31 203 LYS A O 1
ATOM 1632 N N . ARG A 1 204 ? 19.290 7.150 -24.213 1.00 90.12 204 ARG A N 1
ATOM 1633 C CA . ARG A 1 204 ? 19.923 5.836 -24.149 1.00 90.12 204 ARG A CA 1
ATOM 1634 C C . ARG A 1 204 ? 19.899 5.318 -22.708 1.00 90.12 204 ARG A C 1
ATOM 1636 O O . ARG A 1 204 ? 20.187 6.078 -21.790 1.00 90.12 204 ARG A O 1
ATOM 1643 N N . LEU A 1 205 ? 19.526 4.050 -22.525 1.00 88.69 205 LEU A N 1
ATOM 1644 C CA . LEU A 1 205 ? 19.365 3.423 -21.206 1.00 88.69 205 LEU A CA 1
ATOM 1645 C C . LEU A 1 205 ? 20.590 2.613 -20.785 1.00 88.69 205 LEU A C 1
ATOM 1647 O O . LEU A 1 205 ? 20.839 2.474 -19.594 1.00 88.69 205 LEU A O 1
ATOM 1651 N N . THR A 1 206 ? 21.341 2.068 -21.743 1.00 89.88 206 THR A N 1
ATOM 1652 C CA . THR A 1 206 ? 22.477 1.187 -21.456 1.00 89.88 206 THR A CA 1
ATOM 1653 C C . THR A 1 206 ? 23.695 1.527 -22.294 1.00 89.88 206 THR A C 1
ATOM 1655 O O . THR A 1 206 ? 23.597 2.104 -23.383 1.00 89.88 206 THR A O 1
ATOM 1658 N N . GLU A 1 207 ? 24.852 1.079 -21.821 1.00 87.94 207 GLU A N 1
ATOM 1659 C CA . GLU A 1 207 ? 26.084 1.066 -22.601 1.00 87.94 207 GLU A CA 1
ATOM 1660 C C . GLU A 1 207 ? 25.961 0.194 -23.858 1.00 87.94 207 GLU A C 1
ATOM 1662 O O . GLU A 1 207 ? 24.998 -0.554 -24.052 1.00 87.94 207 GLU A O 1
ATOM 1667 N N . GLY A 1 208 ? 26.901 0.389 -24.781 1.00 85.31 208 GLY A N 1
ATOM 1668 C CA . GLY A 1 208 ? 26.893 -0.246 -26.094 1.00 85.31 208 GLY A CA 1
ATOM 1669 C C . GLY A 1 208 ? 27.707 -1.508 -26.095 1.00 85.31 208 GLY A C 1
ATOM 1670 O O . GLY A 1 208 ? 28.886 -1.472 -25.769 1.00 85.31 208 GLY A O 1
ATOM 1671 N N . PHE A 1 209 ? 27.096 -2.591 -26.541 1.00 87.38 209 PHE A N 1
ATOM 1672 C CA . PHE A 1 209 ? 27.783 -3.841 -26.778 1.00 87.38 209 PHE A CA 1
ATOM 1673 C C . PHE A 1 209 ? 28.182 -3.936 -28.252 1.00 87.38 209 PHE A C 1
ATOM 1675 O O . PHE A 1 209 ? 27.324 -3.842 -29.127 1.00 87.38 209 PHE A O 1
ATOM 1682 N N . GLY A 1 210 ? 29.479 -4.062 -28.531 1.00 85.69 210 GLY A N 1
ATOM 1683 C CA . GLY A 1 210 ? 30.021 -4.155 -29.886 1.00 85.69 210 GLY A CA 1
ATOM 1684 C C . GLY A 1 210 ? 30.436 -5.582 -30.225 1.00 85.69 210 GLY A C 1
ATOM 1685 O O . GLY A 1 210 ? 31.284 -6.143 -29.539 1.00 85.69 210 GLY A O 1
ATOM 1686 N N . VAL A 1 211 ? 29.884 -6.150 -31.297 1.00 82.38 211 VAL A N 1
ATOM 1687 C CA . VAL A 1 211 ? 30.283 -7.466 -31.815 1.00 82.38 211 VAL A CA 1
ATOM 1688 C C . VAL A 1 211 ? 31.038 -7.283 -33.130 1.00 82.38 211 VAL A C 1
ATOM 1690 O O . VAL A 1 211 ? 30.452 -6.770 -34.091 1.00 82.38 211 VAL A O 1
ATOM 1693 N N . PRO A 1 212 ? 32.318 -7.686 -33.212 1.00 80.25 212 PRO A N 1
ATOM 1694 C CA . PRO A 1 212 ? 33.058 -7.654 -34.462 1.00 80.25 212 PRO A CA 1
ATOM 1695 C C . PRO A 1 212 ? 32.543 -8.749 -35.402 1.00 80.25 212 PRO A C 1
ATOM 1697 O O . PRO A 1 212 ? 32.420 -9.917 -35.037 1.00 80.25 212 PRO A O 1
ATOM 1700 N N . ILE A 1 213 ? 32.264 -8.362 -36.637 1.00 77.62 213 ILE A N 1
ATOM 1701 C CA . ILE A 1 213 ? 31.771 -9.217 -37.705 1.00 77.62 213 ILE A CA 1
ATOM 1702 C C . ILE A 1 213 ? 32.903 -9.441 -38.704 1.00 77.62 213 ILE A C 1
ATOM 1704 O O . ILE A 1 213 ? 33.409 -8.494 -39.312 1.00 77.62 213 ILE A O 1
ATOM 1708 N N . ARG A 1 214 ? 33.310 -10.702 -38.875 1.00 70.81 214 ARG A N 1
ATOM 1709 C CA . ARG A 1 214 ? 34.303 -11.092 -39.880 1.00 70.81 214 ARG A CA 1
ATOM 1710 C C . ARG A 1 214 ? 33.591 -11.394 -41.196 1.00 70.81 214 ARG A C 1
ATOM 1712 O O . ARG A 1 214 ? 32.666 -12.200 -41.236 1.00 70.81 214 ARG A O 1
ATOM 1719 N N . THR A 1 215 ? 34.018 -10.741 -42.269 1.00 65.06 215 THR A N 1
ATOM 1720 C CA . THR A 1 215 ? 33.506 -11.009 -43.617 1.00 65.06 215 THR A CA 1
ATOM 1721 C C . THR A 1 215 ? 34.359 -12.105 -44.243 1.00 65.06 215 THR A C 1
ATOM 1723 O O . THR A 1 215 ? 35.561 -11.921 -44.425 1.00 65.06 215 THR A O 1
ATOM 1726 N N . ASN A 1 216 ? 33.761 -13.250 -44.575 1.00 60.53 216 ASN A N 1
ATOM 1727 C CA . ASN A 1 216 ? 34.469 -14.287 -45.324 1.00 60.53 216 ASN A CA 1
ATOM 1728 C C . ASN A 1 216 ? 34.517 -13.902 -46.811 1.00 60.53 216 ASN A C 1
ATOM 1730 O O . ASN A 1 216 ? 33.576 -13.303 -47.335 1.00 60.53 216 ASN A O 1
ATOM 1734 N N . ARG A 1 217 ? 35.602 -14.273 -47.508 1.00 52.53 217 ARG A N 1
ATOM 1735 C CA . ARG A 1 217 ? 35.854 -13.936 -48.929 1.00 52.53 217 ARG A CA 1
ATOM 1736 C C . ARG A 1 217 ? 34.737 -14.376 -49.899 1.00 52.53 217 ARG A C 1
ATOM 1738 O O . ARG A 1 217 ? 34.686 -13.877 -51.014 1.00 52.53 217 ARG A O 1
ATOM 1745 N N . SER A 1 218 ? 33.811 -15.235 -49.468 1.00 48.69 218 SER A N 1
ATOM 1746 C CA . SER A 1 218 ? 32.673 -15.741 -50.254 1.00 48.69 218 SER A CA 1
ATOM 1747 C C . SER A 1 218 ? 31.387 -14.890 -50.161 1.00 48.69 218 SER A C 1
ATOM 1749 O O . SER A 1 218 ? 30.298 -15.394 -50.422 1.00 48.69 218 SER A O 1
ATOM 1751 N N . GLY A 1 219 ? 31.468 -13.615 -49.756 1.00 52.88 219 GLY A N 1
ATOM 1752 C CA . GLY A 1 219 ? 30.349 -12.652 -49.824 1.00 52.88 219 GLY A CA 1
ATOM 1753 C C . GLY A 1 219 ? 29.231 -12.828 -48.782 1.00 52.88 219 GLY A C 1
ATOM 1754 O O . GLY A 1 219 ? 28.249 -12.083 -48.792 1.00 52.88 219 GLY A O 1
ATOM 1755 N N . GLY A 1 220 ? 29.372 -13.795 -47.873 1.00 56.09 220 GLY A N 1
ATOM 1756 C CA . GLY A 1 220 ? 28.464 -14.019 -46.750 1.00 56.09 220 GLY A CA 1
ATOM 1757 C C . GLY A 1 220 ? 28.973 -13.364 -45.468 1.00 56.09 220 GLY A C 1
ATOM 1758 O O . GLY A 1 220 ? 30.116 -13.577 -45.062 1.00 56.09 220 GLY A O 1
ATOM 1759 N N . ILE A 1 221 ? 28.109 -12.595 -44.806 1.00 60.75 221 ILE A N 1
ATOM 1760 C CA . ILE A 1 221 ? 28.347 -12.103 -43.448 1.00 60.75 221 ILE A CA 1
ATOM 1761 C C . ILE A 1 221 ? 27.930 -13.213 -42.474 1.00 60.75 221 ILE A C 1
ATOM 1763 O O . ILE A 1 221 ? 26.738 -13.481 -42.330 1.00 60.75 221 ILE A O 1
ATOM 1767 N N . GLN A 1 222 ? 28.897 -13.871 -41.829 1.00 59.56 222 GLN A N 1
ATOM 1768 C CA . GLN A 1 222 ? 28.650 -14.910 -40.823 1.00 59.56 222 GLN A CA 1
ATOM 1769 C C . GLN A 1 222 ? 29.362 -14.563 -39.513 1.00 59.56 222 GLN A C 1
ATOM 1771 O O . GLN A 1 222 ? 30.555 -14.268 -39.484 1.00 59.56 222 GLN A O 1
ATOM 1776 N N . LEU A 1 223 ? 28.608 -14.590 -38.415 1.00 63.34 223 LEU A N 1
ATOM 1777 C CA . LEU A 1 223 ? 29.131 -14.441 -37.061 1.00 63.34 223 LEU A CA 1
ATOM 1778 C C . LEU A 1 223 ? 29.453 -15.832 -36.513 1.00 63.34 223 LEU A C 1
ATOM 1780 O O . LEU A 1 223 ? 28.551 -16.543 -36.085 1.00 63.34 223 LEU A O 1
ATOM 1784 N N . ASN A 1 224 ? 30.726 -16.230 -36.536 1.00 54.78 224 ASN A N 1
ATOM 1785 C CA . ASN A 1 224 ? 31.130 -17.580 -36.116 1.00 54.78 224 ASN A CA 1
ATOM 1786 C C . ASN A 1 224 ? 31.199 -17.771 -34.587 1.00 54.78 224 ASN A C 1
ATOM 1788 O O . ASN A 1 224 ? 31.333 -18.900 -34.130 1.00 54.78 224 ASN A O 1
ATOM 1792 N N . GLN A 1 225 ? 31.086 -16.702 -33.793 1.00 57.25 225 GLN A N 1
ATOM 1793 C CA . GLN A 1 225 ? 31.028 -16.757 -32.328 1.00 57.25 225 GLN A CA 1
ATOM 1794 C C . GLN A 1 225 ? 30.111 -15.640 -31.832 1.00 57.25 225 GLN A C 1
ATOM 1796 O O . GLN A 1 225 ? 30.497 -14.471 -31.816 1.00 57.25 225 GLN A O 1
ATOM 1801 N N . LEU A 1 226 ? 28.872 -15.981 -31.484 1.00 60.69 226 LEU A N 1
ATOM 1802 C CA . LEU A 1 226 ? 27.921 -15.027 -30.929 1.00 60.69 226 LEU A CA 1
ATOM 1803 C C . LEU A 1 226 ? 27.895 -15.154 -29.409 1.00 60.69 226 LEU A C 1
ATOM 1805 O O . LEU A 1 226 ? 27.387 -16.123 -28.859 1.00 60.69 226 LEU A O 1
ATOM 1809 N N . SER A 1 227 ? 28.487 -14.163 -28.747 1.00 66.75 227 SER A N 1
ATOM 1810 C CA . SER A 1 227 ? 28.435 -14.014 -27.296 1.00 66.75 227 SER A CA 1
ATOM 1811 C C . SER A 1 227 ? 27.126 -13.340 -26.899 1.00 66.75 227 SER A C 1
ATOM 1813 O O . SER A 1 227 ? 26.742 -12.328 -27.489 1.00 66.75 227 SER A O 1
ATOM 1815 N N . ALA A 1 228 ? 26.455 -13.878 -25.883 1.00 78.06 228 ALA A N 1
ATOM 1816 C CA . ALA A 1 228 ? 25.286 -13.242 -25.296 1.00 78.06 228 ALA A CA 1
ATOM 1817 C C . ALA A 1 228 ? 25.648 -11.868 -24.696 1.00 78.06 228 ALA A C 1
ATOM 1819 O O . ALA A 1 228 ? 26.708 -11.699 -24.090 1.00 78.06 228 ALA A O 1
ATOM 1820 N N . ALA A 1 229 ? 24.761 -10.885 -24.847 1.00 84.25 229 ALA A N 1
ATOM 1821 C CA . ALA A 1 229 ? 24.927 -9.537 -24.309 1.00 84.25 229 ALA A CA 1
ATOM 1822 C C . ALA A 1 229 ? 24.050 -9.345 -23.068 1.00 84.25 229 ALA A C 1
ATOM 1824 O O . ALA A 1 229 ? 22.827 -9.448 -23.146 1.00 84.25 229 ALA A O 1
ATOM 1825 N N . LEU A 1 230 ? 24.662 -9.043 -21.922 1.00 87.75 230 LEU A N 1
ATOM 1826 C CA . LEU A 1 230 ? 23.943 -8.790 -20.675 1.00 87.75 230 LEU A CA 1
ATOM 1827 C C . LEU A 1 230 ? 23.832 -7.288 -20.406 1.00 87.75 230 LEU A C 1
ATOM 1829 O O . LEU A 1 230 ? 24.813 -6.630 -20.065 1.00 87.75 230 LEU A O 1
ATOM 1833 N N . PHE A 1 231 ? 22.616 -6.763 -20.493 1.00 89.19 231 PHE A N 1
ATOM 1834 C CA . PHE A 1 231 ? 22.287 -5.395 -20.119 1.00 89.19 231 PHE A CA 1
ATOM 1835 C C . PHE A 1 231 ? 21.823 -5.358 -18.663 1.00 89.19 231 PHE A C 1
ATOM 1837 O O . PHE A 1 231 ? 20.827 -5.991 -18.305 1.00 89.19 231 PHE A O 1
ATOM 1844 N N . LYS A 1 232 ? 22.555 -4.633 -17.808 1.00 87.19 232 LYS A N 1
ATOM 1845 C CA . LYS A 1 232 ? 22.276 -4.538 -16.368 1.00 87.19 232 LYS A CA 1
ATOM 1846 C C . LYS A 1 232 ? 21.720 -3.169 -15.973 1.00 87.19 232 LYS A C 1
ATOM 1848 O O . LYS A 1 232 ? 21.934 -2.190 -16.678 1.00 87.19 232 LYS A O 1
ATOM 1853 N N . ASN A 1 233 ? 21.080 -3.123 -14.803 1.00 83.50 233 ASN A N 1
ATOM 1854 C CA . ASN A 1 233 ? 20.693 -1.901 -14.092 1.00 83.50 233 ASN A CA 1
ATOM 1855 C C . ASN A 1 233 ? 19.737 -0.995 -14.876 1.00 83.50 233 ASN A C 1
ATOM 1857 O O . ASN A 1 233 ? 19.891 0.223 -14.880 1.00 83.50 233 ASN A O 1
ATOM 1861 N N . ILE A 1 234 ? 18.729 -1.576 -15.528 1.00 86.31 234 ILE A N 1
ATOM 1862 C CA . ILE A 1 234 ? 17.707 -0.786 -16.215 1.00 86.31 234 ILE A CA 1
ATOM 1863 C C . ILE A 1 234 ? 16.741 -0.245 -15.146 1.00 86.31 234 ILE A C 1
ATOM 1865 O O . ILE A 1 234 ? 16.098 -1.047 -14.454 1.00 86.31 234 ILE A O 1
ATOM 1869 N N . PRO A 1 235 ? 16.649 1.087 -14.968 1.00 83.44 235 PRO A N 1
ATOM 1870 C CA . PRO A 1 235 ? 15.859 1.687 -13.901 1.00 83.44 235 PRO A CA 1
ATOM 1871 C C . PRO A 1 235 ? 14.365 1.467 -14.144 1.00 83.44 235 PRO A C 1
ATOM 1873 O O . PRO A 1 235 ? 13.854 1.705 -15.239 1.00 83.44 235 PRO A O 1
ATOM 1876 N N . ALA A 1 236 ? 13.648 1.041 -13.106 1.00 78.88 236 ALA A N 1
ATOM 1877 C CA . ALA A 1 236 ? 12.229 0.716 -13.215 1.00 78.88 236 ALA A CA 1
ATOM 1878 C C . ALA A 1 236 ? 11.342 1.930 -13.543 1.00 78.88 236 ALA A C 1
ATOM 1880 O O . ALA A 1 236 ? 10.332 1.778 -14.224 1.00 78.88 236 ALA A O 1
ATOM 1881 N N . SER A 1 237 ? 11.761 3.141 -13.162 1.00 79.81 237 SER A N 1
ATOM 1882 C CA . SER A 1 237 ? 11.078 4.381 -13.550 1.00 79.81 237 SER A CA 1
ATOM 1883 C C . SER A 1 237 ? 11.010 4.568 -15.069 1.00 79.81 237 SER A C 1
ATOM 1885 O O . SER A 1 237 ? 10.001 5.036 -15.587 1.00 79.81 237 SER A O 1
ATOM 1887 N N . GLU A 1 238 ? 12.050 4.161 -15.799 1.00 80.44 238 GLU A N 1
ATOM 1888 C CA . GLU A 1 238 ? 12.092 4.252 -17.264 1.00 80.44 238 GLU A CA 1
ATOM 1889 C C . GLU A 1 238 ? 11.301 3.128 -17.938 1.00 80.44 238 GLU A C 1
ATOM 1891 O O . GLU A 1 238 ? 10.798 3.310 -19.047 1.00 80.44 238 GLU A O 1
ATOM 1896 N N . ILE A 1 239 ? 11.174 1.984 -17.262 1.00 78.00 239 ILE A N 1
ATOM 1897 C CA . ILE A 1 239 ? 10.385 0.836 -17.717 1.00 78.00 239 ILE A CA 1
ATOM 1898 C C . ILE A 1 239 ? 8.887 1.144 -17.640 1.00 78.00 239 ILE A C 1
ATOM 1900 O O . ILE A 1 239 ? 8.155 0.882 -18.591 1.00 78.00 239 ILE A O 1
ATOM 1904 N N . ASP A 1 240 ? 8.428 1.713 -16.524 1.00 73.62 240 ASP A N 1
ATOM 1905 C CA . ASP A 1 240 ? 7.001 1.974 -16.307 1.00 73.62 240 ASP A CA 1
ATOM 1906 C C . ASP A 1 240 ? 6.491 3.196 -17.088 1.00 73.62 240 ASP A C 1
ATOM 1908 O O . ASP A 1 240 ? 5.294 3.286 -17.384 1.00 73.62 240 ASP A O 1
ATOM 1912 N N . ALA A 1 241 ? 7.391 4.126 -17.429 1.00 71.81 241 ALA A N 1
ATOM 1913 C CA . ALA A 1 241 ? 7.063 5.385 -18.092 1.00 71.81 241 ALA A CA 1
ATOM 1914 C C . ALA A 1 241 ? 7.056 5.319 -19.629 1.00 71.81 241 ALA A C 1
ATOM 1916 O O . ALA A 1 241 ? 6.515 6.229 -20.261 1.00 71.81 241 ALA A O 1
ATOM 1917 N N . GLY A 1 242 ? 7.661 4.306 -20.264 1.00 77.31 242 GLY A N 1
ATOM 1918 C CA . GLY A 1 242 ? 7.881 4.364 -21.710 1.00 77.31 242 GLY A CA 1
ATOM 1919 C C . GLY A 1 242 ? 8.184 3.049 -22.417 1.00 77.31 242 GLY A C 1
ATOM 1920 O O . GLY A 1 242 ? 8.237 1.976 -21.825 1.00 77.31 242 GLY A O 1
ATOM 1921 N N . ARG A 1 243 ? 8.355 3.155 -23.740 1.00 87.50 243 ARG A N 1
ATOM 1922 C CA . ARG A 1 243 ? 8.727 2.030 -24.603 1.00 87.50 243 ARG A CA 1
ATOM 1923 C C . ARG A 1 243 ? 10.241 1.897 -24.677 1.00 87.50 243 ARG A C 1
ATOM 1925 O O . ARG A 1 243 ? 10.949 2.886 -24.856 1.00 87.50 243 ARG A O 1
ATOM 1932 N N . ILE A 1 244 ? 10.725 0.667 -24.593 1.00 90.56 244 ILE A N 1
ATOM 1933 C CA . ILE A 1 244 ? 12.143 0.339 -24.677 1.00 90.56 244 ILE A CA 1
ATOM 1934 C C . ILE A 1 244 ? 12.414 -0.301 -26.032 1.00 90.56 244 ILE A C 1
ATOM 1936 O O . ILE A 1 244 ? 11.784 -1.288 -26.415 1.00 90.56 244 ILE A O 1
ATOM 1940 N N . TYR A 1 245 ? 13.390 0.257 -26.736 1.00 92.38 245 TYR A N 1
ATOM 1941 C CA . TYR A 1 245 ? 13.843 -0.210 -28.033 1.00 92.38 245 TYR A CA 1
ATOM 1942 C C . TYR A 1 245 ? 15.249 -0.780 -27.919 1.00 92.38 245 TYR A C 1
ATOM 1944 O O . TYR A 1 245 ? 16.141 -0.156 -27.338 1.00 92.38 245 TYR A O 1
ATOM 1952 N N . LEU A 1 246 ? 15.453 -1.942 -28.528 1.00 92.31 246 LEU A N 1
ATOM 1953 C CA . LEU A 1 246 ? 16.777 -2.465 -28.821 1.00 92.31 246 LEU A CA 1
ATOM 1954 C C . LEU A 1 246 ? 17.208 -1.913 -30.173 1.00 92.31 246 LEU A C 1
ATOM 1956 O O . LEU A 1 246 ? 16.520 -2.121 -31.171 1.00 92.31 246 LEU A O 1
ATOM 1960 N N . VAL A 1 247 ? 18.333 -1.209 -30.194 1.00 92.94 247 VAL A N 1
ATOM 1961 C CA . VAL A 1 247 ? 18.891 -0.617 -31.408 1.00 92.94 247 VAL A CA 1
ATOM 1962 C C . VAL A 1 247 ? 20.198 -1.289 -31.753 1.00 92.94 247 VAL A C 1
ATOM 1964 O O . VAL A 1 247 ? 21.044 -1.472 -30.881 1.00 92.94 247 VAL A O 1
ATOM 1967 N N . ALA A 1 248 ? 20.361 -1.609 -33.034 1.00 90.88 248 ALA A N 1
ATOM 1968 C CA . ALA A 1 248 ? 21.622 -2.037 -33.608 1.00 90.88 248 ALA A CA 1
ATOM 1969 C C . ALA A 1 248 ? 22.085 -1.060 -34.682 1.00 90.88 248 ALA A C 1
ATOM 1971 O O . ALA A 1 248 ? 21.303 -0.621 -35.526 1.00 90.88 248 ALA A O 1
ATOM 1972 N N . VAL A 1 249 ? 23.377 -0.757 -34.654 1.00 90.12 249 VAL A N 1
ATOM 1973 C CA . VAL A 1 249 ? 24.066 0.081 -35.629 1.00 90.12 249 VAL A CA 1
ATOM 1974 C C . VAL A 1 249 ? 25.269 -0.688 -36.143 1.00 90.12 249 VAL A C 1
ATOM 1976 O O . VAL A 1 249 ? 26.125 -1.118 -35.374 1.00 90.12 249 VAL A O 1
ATOM 1979 N N . LEU A 1 250 ? 25.325 -0.859 -37.452 1.00 87.31 250 LEU A N 1
ATOM 1980 C CA . LEU A 1 250 ? 26.399 -1.525 -38.158 1.00 87.31 250 LEU A CA 1
ATOM 1981 C C . LEU A 1 250 ? 27.389 -0.478 -38.657 1.00 87.31 250 LEU A C 1
ATOM 1983 O O . LEU A 1 250 ? 27.008 0.441 -39.384 1.00 87.31 250 LEU A O 1
ATOM 1987 N N . VAL A 1 251 ? 28.647 -0.617 -38.259 1.00 87.81 251 VAL A N 1
ATOM 1988 C CA . VAL A 1 251 ? 29.721 0.316 -38.598 1.00 87.81 251 VAL A CA 1
ATOM 1989 C C . VAL A 1 251 ? 30.838 -0.452 -39.290 1.00 87.81 251 VAL A C 1
ATOM 1991 O O . VAL A 1 251 ? 31.311 -1.459 -38.767 1.00 87.81 251 VAL A O 1
ATOM 1994 N N . GLU A 1 252 ? 31.263 0.017 -40.456 1.00 85.56 252 GLU A N 1
ATOM 1995 C CA . GLU A 1 252 ? 32.444 -0.479 -41.160 1.00 85.56 252 GLU A CA 1
ATOM 1996 C C . GLU A 1 252 ? 33.666 0.380 -40.827 1.00 85.56 252 GLU A C 1
ATOM 1998 O O . GLU A 1 252 ? 33.558 1.599 -40.677 1.00 85.56 252 GLU A O 1
ATOM 2003 N N . THR A 1 253 ? 34.831 -0.254 -40.719 1.00 85.62 253 THR A N 1
ATOM 2004 C CA . THR A 1 253 ? 36.119 0.434 -40.626 1.00 85.62 253 THR A CA 1
ATOM 2005 C C . THR A 1 253 ? 36.833 0.304 -41.962 1.00 85.62 253 THR A C 1
ATOM 2007 O O . THR A 1 253 ? 37.108 -0.808 -42.422 1.00 85.62 253 THR A O 1
ATOM 2010 N N . VAL A 1 254 ? 37.146 1.445 -42.567 1.00 84.69 254 VAL A N 1
ATOM 2011 C CA . VAL A 1 254 ? 37.840 1.545 -43.851 1.00 84.69 254 VAL A CA 1
ATOM 2012 C C . VAL A 1 254 ? 39.197 2.196 -43.611 1.00 84.69 254 VAL A C 1
ATOM 2014 O O . VAL A 1 254 ? 39.273 3.263 -43.001 1.00 84.69 254 VAL A O 1
ATOM 2017 N N . GLN A 1 255 ? 40.270 1.545 -44.048 1.00 83.75 255 GLN A N 1
ATOM 2018 C CA . GLN A 1 255 ? 41.603 2.137 -44.108 1.00 83.75 255 GLN A CA 1
ATOM 2019 C C . GLN A 1 255 ? 41.706 3.052 -45.323 1.00 83.75 255 GLN A C 1
ATOM 2021 O O . GLN A 1 255 ? 41.196 2.728 -46.395 1.00 83.75 255 GLN A O 1
ATOM 2026 N N . ILE A 1 256 ? 42.350 4.201 -45.133 1.00 81.56 256 ILE A N 1
ATOM 2027 C CA . ILE A 1 256 ? 42.666 5.118 -46.224 1.00 81.56 256 ILE A CA 1
ATOM 2028 C C . ILE A 1 256 ? 44.116 4.867 -46.614 1.00 81.56 256 ILE A C 1
ATOM 2030 O O . ILE A 1 256 ? 45.013 4.997 -45.778 1.00 81.56 256 ILE A O 1
ATOM 2034 N N . ASP A 1 257 ? 44.340 4.536 -47.881 1.00 68.88 257 ASP A N 1
ATOM 2035 C CA . ASP A 1 257 ? 45.679 4.545 -48.451 1.00 68.88 257 ASP A CA 1
ATOM 2036 C C . ASP A 1 257 ? 46.048 6.003 -48.742 1.00 68.88 257 ASP A C 1
ATOM 2038 O O . ASP A 1 257 ? 45.544 6.613 -49.689 1.00 68.88 257 ASP A O 1
ATOM 2042 N N . ASN A 1 258 ? 46.903 6.590 -47.902 1.00 63.75 258 ASN A N 1
ATOM 2043 C CA . ASN A 1 258 ? 47.446 7.923 -48.146 1.00 63.75 258 ASN A CA 1
ATOM 2044 C C . ASN A 1 258 ? 48.446 7.825 -49.305 1.00 63.75 258 ASN A C 1
ATOM 2046 O O . ASN A 1 258 ? 49.631 7.571 -49.097 1.00 63.75 258 ASN A O 1
ATOM 2050 N N . GLY A 1 259 ? 47.958 7.990 -50.536 1.00 55.50 259 GLY A N 1
ATOM 2051 C CA . GLY A 1 259 ? 48.808 8.202 -51.705 1.00 55.50 259 GLY A CA 1
ATOM 2052 C C . GLY A 1 259 ? 49.733 9.391 -51.437 1.00 55.50 259 GLY A C 1
ATOM 2053 O O . GLY A 1 259 ? 49.262 10.462 -51.064 1.00 55.50 259 GLY A O 1
ATOM 2054 N N . GLY A 1 260 ? 51.044 9.165 -51.533 1.00 55.09 260 GLY A N 1
ATOM 2055 C CA . GLY A 1 260 ? 52.086 10.037 -50.990 1.00 55.09 260 GLY A CA 1
ATOM 2056 C C . GLY A 1 260 ? 51.998 11.505 -51.412 1.00 55.09 260 GLY A C 1
ATOM 2057 O O . GLY A 1 260 ? 52.489 11.882 -52.469 1.00 55.09 260 GLY A O 1
ATOM 2058 N N . SER A 1 261 ? 51.468 12.344 -50.523 1.00 49.88 261 SER A N 1
ATOM 2059 C CA . SER A 1 261 ? 51.664 13.792 -50.535 1.00 49.88 261 SER A CA 1
ATOM 2060 C C . SER A 1 261 ? 52.199 14.200 -49.170 1.00 49.88 261 SER A C 1
ATOM 2062 O O . SER A 1 261 ? 51.456 14.427 -48.216 1.00 49.88 261 SER A O 1
ATOM 2064 N N . SER A 1 262 ? 53.524 14.222 -49.071 1.00 53.34 262 SER A N 1
ATOM 2065 C CA . SER A 1 262 ? 54.293 14.727 -47.940 1.00 53.34 262 SER A CA 1
ATOM 2066 C C . SER A 1 262 ? 54.168 16.252 -47.846 1.00 53.34 262 SER A C 1
ATOM 2068 O O . SER A 1 262 ? 55.080 16.984 -48.223 1.00 53.34 262 SER A O 1
ATOM 2070 N N . THR A 1 263 ? 53.033 16.740 -47.356 1.00 52.75 263 THR A N 1
ATOM 2071 C CA . THR A 1 263 ? 52.873 18.135 -46.926 1.00 52.75 263 THR A CA 1
ATOM 2072 C C . THR A 1 263 ? 52.508 18.133 -45.445 1.00 52.75 263 THR A C 1
ATOM 2074 O O . THR A 1 263 ? 51.439 17.670 -45.050 1.00 52.75 263 THR A O 1
ATOM 2077 N N . ASN A 1 264 ? 53.466 18.576 -44.635 1.00 56.12 264 ASN A N 1
ATOM 2078 C CA . ASN A 1 264 ? 53.661 18.276 -43.216 1.00 56.12 264 ASN A CA 1
ATOM 2079 C C . ASN A 1 264 ? 52.697 18.951 -42.214 1.00 56.12 264 ASN A C 1
ATOM 2081 O O . ASN A 1 264 ? 53.157 19.306 -41.141 1.00 56.12 264 ASN A O 1
ATOM 2085 N N . ASP A 1 265 ? 51.395 19.109 -42.482 1.00 57.12 265 ASP A N 1
ATOM 2086 C CA . ASP A 1 265 ? 50.520 19.795 -41.497 1.00 57.12 265 ASP A CA 1
ATOM 2087 C C . ASP A 1 265 ? 49.054 19.329 -41.407 1.00 57.12 265 ASP A C 1
ATOM 2089 O O . ASP A 1 265 ? 48.219 19.991 -40.793 1.00 57.12 265 ASP A O 1
ATOM 2093 N N . VAL A 1 266 ? 48.708 18.153 -41.945 1.00 60.28 266 VAL A N 1
ATOM 2094 C CA . VAL A 1 266 ? 47.364 17.568 -41.752 1.00 60.28 266 VAL A CA 1
ATOM 2095 C C . VAL A 1 266 ? 47.483 16.222 -41.030 1.00 60.28 266 VAL A C 1
ATOM 2097 O O . VAL A 1 266 ? 48.292 15.388 -41.445 1.00 60.28 266 VAL A O 1
ATOM 2100 N N . PRO A 1 267 ? 46.715 15.963 -39.948 1.00 59.19 267 PRO A N 1
ATOM 2101 C CA . PRO A 1 267 ? 46.787 14.697 -39.228 1.00 59.19 267 PRO A CA 1
ATOM 2102 C C . PRO A 1 267 ? 46.503 13.522 -40.172 1.00 59.19 267 PRO A C 1
ATOM 2104 O O . PRO A 1 267 ? 45.414 13.402 -40.731 1.00 59.19 267 PRO A O 1
ATOM 2107 N N . ASN A 1 268 ? 47.496 12.641 -40.331 1.00 64.56 268 ASN A N 1
ATOM 2108 C CA . ASN A 1 268 ? 47.414 11.423 -41.139 1.00 64.56 268 ASN A CA 1
ATOM 2109 C C . ASN A 1 268 ? 46.289 10.508 -40.619 1.00 64.56 268 ASN A C 1
ATOM 2111 O O . ASN A 1 268 ? 46.462 9.760 -39.651 1.00 64.56 268 ASN A O 1
ATOM 2115 N N . LEU A 1 269 ? 45.121 10.564 -41.260 1.00 67.69 269 LEU A N 1
ATOM 2116 C CA . LEU A 1 269 ? 43.941 9.806 -40.861 1.00 67.69 269 LEU A CA 1
ATOM 2117 C C . LEU A 1 269 ? 44.045 8.355 -41.359 1.00 67.69 269 LEU A C 1
ATOM 2119 O O . LEU A 1 269 ? 43.744 8.051 -42.506 1.00 67.69 269 LEU A O 1
ATOM 2123 N N . LYS A 1 270 ? 44.482 7.441 -40.486 1.00 77.25 270 LYS A N 1
ATOM 2124 C CA . LYS A 1 270 ? 44.752 6.033 -40.852 1.00 77.25 270 LYS A CA 1
ATOM 2125 C C . LYS A 1 270 ? 43.495 5.202 -41.150 1.00 77.25 270 LYS A C 1
ATOM 2127 O O . LYS A 1 270 ? 43.577 4.187 -41.836 1.00 77.25 270 LYS A O 1
ATOM 2132 N N . SER A 1 271 ? 42.336 5.578 -40.605 1.00 79.88 271 SER A N 1
ATOM 2133 C CA . SER A 1 271 ? 41.086 4.832 -40.797 1.00 79.88 271 SER A CA 1
ATOM 2134 C C . SER A 1 271 ? 39.846 5.681 -40.529 1.00 79.88 271 SER A C 1
ATOM 2136 O O . SER A 1 271 ? 39.836 6.462 -39.577 1.00 79.88 271 SER A O 1
ATOM 2138 N N . ILE A 1 272 ? 38.776 5.439 -41.285 1.00 83.75 272 ILE A N 1
ATOM 2139 C CA . ILE A 1 272 ? 37.442 6.015 -41.082 1.00 83.75 272 ILE A CA 1
ATOM 2140 C C . ILE A 1 272 ? 36.488 4.935 -40.582 1.00 83.75 272 ILE A C 1
ATOM 2142 O O . ILE A 1 272 ? 36.517 3.792 -41.039 1.00 83.75 272 ILE A O 1
ATOM 2146 N N . ARG A 1 273 ? 35.597 5.320 -39.665 1.00 84.25 273 ARG A N 1
ATOM 2147 C CA . ARG A 1 273 ? 34.420 4.530 -39.297 1.00 84.25 273 ARG A CA 1
ATOM 2148 C C . ARG A 1 273 ? 33.206 5.077 -40.026 1.00 84.25 273 ARG A C 1
ATOM 2150 O O . ARG A 1 273 ? 32.846 6.234 -39.828 1.00 84.25 273 ARG A O 1
ATOM 2157 N N . LYS A 1 274 ? 32.561 4.247 -40.837 1.00 84.38 274 LYS A N 1
ATOM 2158 C CA . LYS A 1 274 ? 31.373 4.616 -41.602 1.00 84.38 274 LYS A CA 1
ATOM 2159 C C . LYS A 1 274 ? 30.169 3.807 -41.132 1.00 84.38 274 LYS A C 1
ATOM 2161 O O . LYS A 1 274 ? 30.245 2.596 -40.955 1.00 84.38 274 LYS A O 1
ATOM 2166 N N . GLY A 1 275 ? 29.049 4.486 -40.889 1.00 81.81 275 GLY A N 1
ATOM 2167 C CA . GLY A 1 275 ? 27.779 3.826 -40.590 1.00 81.81 275 GLY A CA 1
ATOM 2168 C C . GLY A 1 275 ? 27.206 3.193 -41.855 1.00 81.81 275 GLY A C 1
ATOM 2169 O O . GLY A 1 275 ? 27.058 3.876 -42.863 1.00 81.81 275 GLY A O 1
ATOM 2170 N N . VAL A 1 276 ? 26.901 1.898 -41.804 1.00 83.06 276 VAL A N 1
ATOM 2171 C CA . VAL A 1 276 ? 26.394 1.130 -42.952 1.00 83.06 276 VAL A CA 1
ATOM 2172 C C . VAL A 1 276 ? 24.888 0.953 -42.861 1.00 83.06 276 VAL A C 1
ATOM 2174 O O . VAL A 1 276 ? 24.169 1.201 -43.822 1.00 83.06 276 VAL A O 1
ATOM 2177 N N . ALA A 1 277 ? 24.404 0.507 -41.703 1.00 87.00 277 ALA A N 1
ATOM 2178 C CA . ALA A 1 277 ? 22.994 0.224 -41.498 1.00 87.00 277 ALA A CA 1
ATOM 2179 C C . ALA A 1 277 ? 22.597 0.408 -40.036 1.00 87.00 277 ALA A C 1
ATOM 2181 O O . ALA A 1 277 ? 23.414 0.236 -39.133 1.00 87.00 277 ALA A O 1
ATOM 2182 N N . ALA A 1 278 ? 21.328 0.711 -39.796 1.00 90.81 278 ALA A N 1
ATOM 2183 C CA . ALA A 1 278 ? 20.761 0.778 -38.460 1.00 90.81 278 ALA A CA 1
ATOM 2184 C C . ALA A 1 278 ? 19.361 0.160 -38.427 1.00 90.81 278 ALA A C 1
ATOM 2186 O O . ALA A 1 278 ? 18.645 0.125 -39.427 1.00 90.81 278 ALA A O 1
ATOM 2187 N N . GLY A 1 279 ? 18.966 -0.337 -37.262 1.00 91.50 279 GLY A N 1
ATOM 2188 C CA . GLY A 1 279 ? 17.624 -0.851 -37.030 1.00 91.50 279 GLY A CA 1
ATOM 2189 C C . GLY A 1 279 ? 17.252 -0.790 -35.559 1.00 91.50 279 GLY A C 1
ATOM 2190 O O . GLY A 1 279 ? 18.115 -0.716 -34.684 1.00 91.50 279 GLY A O 1
ATOM 2191 N N . ALA A 1 280 ? 15.950 -0.805 -35.301 1.00 93.31 280 ALA A N 1
ATOM 2192 C CA . ALA A 1 280 ? 15.384 -0.781 -33.963 1.00 93.31 280 ALA A CA 1
ATOM 2193 C C . ALA A 1 280 ? 14.236 -1.788 -33.862 1.00 93.31 280 ALA A C 1
ATOM 2195 O O . ALA A 1 280 ? 13.473 -1.961 -34.813 1.00 93.31 280 ALA A O 1
ATOM 2196 N N . VAL A 1 281 ? 14.094 -2.433 -32.706 1.00 93.19 281 VAL A N 1
ATOM 2197 C CA . VAL A 1 281 ? 12.970 -3.323 -32.397 1.00 93.19 281 VAL A CA 1
ATOM 2198 C C . VAL A 1 281 ? 12.394 -2.994 -31.022 1.00 93.19 281 VAL A C 1
ATOM 2200 O O . VAL A 1 281 ? 13.135 -2.714 -30.080 1.00 93.19 281 VAL A O 1
ATOM 2203 N N . ASP A 1 282 ? 11.065 -2.998 -30.917 1.00 90.38 282 ASP A N 1
ATOM 2204 C CA . ASP A 1 282 ? 10.355 -2.775 -29.657 1.00 90.38 282 ASP A CA 1
ATOM 2205 C C . ASP A 1 282 ? 10.448 -4.026 -28.771 1.00 90.38 282 ASP A C 1
ATOM 2207 O O . ASP A 1 282 ? 9.942 -5.096 -29.116 1.00 90.38 282 ASP A O 1
ATOM 2211 N N . VAL A 1 283 ? 11.104 -3.874 -27.621 1.00 89.19 283 VAL A N 1
ATOM 2212 C CA . VAL A 1 283 ? 11.301 -4.922 -26.610 1.00 89.19 283 VAL A CA 1
ATOM 2213 C C . VAL A 1 283 ? 10.573 -4.598 -25.303 1.00 89.19 283 VAL A C 1
ATOM 2215 O O . VAL A 1 283 ? 10.764 -5.281 -24.300 1.00 89.19 283 VAL A O 1
ATOM 2218 N N . SER A 1 284 ? 9.684 -3.599 -25.297 1.00 86.81 284 SER A N 1
ATOM 2219 C CA . SER A 1 284 ? 8.979 -3.114 -24.096 1.00 86.81 284 SER A CA 1
ATOM 2220 C C . SER A 1 284 ? 8.217 -4.216 -23.360 1.00 86.81 284 SER A C 1
ATOM 2222 O O . SER A 1 284 ? 8.114 -4.208 -22.134 1.00 86.81 284 SER A O 1
ATOM 2224 N N . ARG A 1 285 ? 7.702 -5.205 -24.103 1.00 80.50 285 ARG A N 1
ATOM 2225 C CA . ARG A 1 285 ? 6.945 -6.336 -23.543 1.00 80.50 285 ARG A CA 1
ATOM 2226 C C . ARG A 1 285 ? 7.770 -7.230 -22.614 1.00 80.50 285 ARG A C 1
ATOM 2228 O O . ARG A 1 285 ? 7.165 -7.920 -21.805 1.00 80.50 285 ARG A O 1
ATOM 2235 N N . VAL A 1 286 ? 9.101 -7.204 -22.722 1.00 82.44 286 VAL A N 1
ATOM 2236 C CA . VAL A 1 286 ? 10.023 -7.960 -21.852 1.00 82.44 286 VAL A CA 1
ATOM 2237 C C . VAL A 1 286 ? 10.165 -7.301 -20.478 1.00 82.44 286 VAL A C 1
ATOM 2239 O O . VAL A 1 286 ? 10.483 -7.974 -19.507 1.00 82.44 286 VAL A O 1
ATOM 2242 N N . PHE A 1 287 ? 9.930 -5.990 -20.386 1.00 77.88 287 PHE A N 1
ATOM 2243 C CA . PHE A 1 287 ? 10.202 -5.211 -19.177 1.00 77.88 287 PHE A CA 1
ATOM 2244 C C . PHE A 1 287 ? 8.947 -4.865 -18.366 1.00 77.88 287 PHE A C 1
ATOM 2246 O O . PHE A 1 287 ? 9.043 -4.578 -17.175 1.00 77.88 287 PHE A O 1
ATOM 2253 N N . SER A 1 288 ? 7.768 -4.865 -18.989 1.00 71.31 288 SER A N 1
ATOM 2254 C CA . SER A 1 288 ? 6.558 -4.339 -18.354 1.00 71.31 288 SER A CA 1
ATOM 2255 C C . SER A 1 288 ? 5.983 -5.254 -17.264 1.00 71.31 288 SER A C 1
ATOM 2257 O O . SER A 1 288 ? 5.842 -6.460 -17.443 1.00 71.31 288 SER A O 1
ATOM 2259 N N . ARG A 1 289 ? 5.576 -4.646 -16.141 1.00 67.88 289 ARG A N 1
ATOM 2260 C CA . ARG A 1 289 ? 5.072 -5.320 -14.923 1.00 67.88 289 ARG A CA 1
ATOM 2261 C C . ARG A 1 289 ? 3.548 -5.383 -14.814 1.00 67.88 289 ARG A C 1
ATOM 2263 O O . ARG A 1 289 ? 3.013 -5.861 -13.816 1.00 67.88 289 ARG A O 1
ATOM 2270 N N . ARG A 1 290 ? 2.826 -4.850 -15.802 1.00 65.38 290 ARG A N 1
ATOM 2271 C CA . ARG A 1 290 ? 1.355 -4.763 -15.780 1.00 65.38 290 ARG A CA 1
ATOM 2272 C C . ARG A 1 290 ? 0.687 -6.096 -16.172 1.00 65.38 290 ARG A C 1
ATOM 2274 O O . ARG A 1 290 ? 1.296 -6.991 -16.756 1.00 65.38 290 ARG A O 1
ATOM 2281 N N . LYS A 1 291 ? -0.601 -6.234 -15.852 1.00 45.75 291 LYS A N 1
ATOM 2282 C CA . LYS A 1 291 ? -1.412 -7.418 -16.183 1.00 45.75 291 LYS A CA 1
ATOM 2283 C C . LYS A 1 291 ? -1.508 -7.560 -17.715 1.00 45.75 291 LYS A C 1
ATOM 2285 O O . LYS A 1 291 ? -1.941 -6.623 -18.375 1.00 45.75 291 LYS A O 1
ATOM 2290 N N . GLY A 1 292 ? -1.081 -8.700 -18.271 1.00 52.53 292 GLY A N 1
ATOM 2291 C CA . GLY A 1 292 ? -1.057 -8.963 -19.725 1.00 52.53 292 GLY A CA 1
ATOM 2292 C C . GLY A 1 292 ? 0.333 -8.965 -20.379 1.00 52.53 292 GLY A C 1
ATOM 2293 O O . GLY A 1 292 ? 0.440 -9.192 -21.584 1.00 52.53 292 GLY A O 1
ATOM 2294 N N . HIS A 1 293 ? 1.399 -8.743 -19.608 1.00 58.84 293 HIS A N 1
ATOM 2295 C CA . HIS A 1 293 ? 2.778 -8.843 -20.092 1.00 58.84 293 HIS A CA 1
ATOM 2296 C C . HIS A 1 293 ? 3.384 -10.233 -19.877 1.00 58.84 293 HIS A C 1
ATOM 2298 O O . HIS A 1 293 ? 2.858 -11.057 -19.125 1.00 58.84 293 HIS A O 1
ATOM 2304 N N . TRP A 1 294 ? 4.463 -10.519 -20.609 1.00 60.62 294 TRP A N 1
ATOM 2305 C CA . TRP A 1 294 ? 5.122 -11.819 -20.577 1.00 60.62 294 TRP A CA 1
ATOM 2306 C C . TRP A 1 294 ? 5.811 -12.038 -19.228 1.00 60.62 294 TRP A C 1
ATOM 2308 O O . TRP A 1 294 ? 6.370 -11.112 -18.649 1.00 60.62 294 TRP A O 1
ATOM 2318 N N . LYS A 1 295 ? 5.721 -13.262 -18.692 1.00 57.69 295 LYS A N 1
ATOM 2319 C CA . LYS A 1 295 ? 6.289 -13.593 -17.380 1.00 57.69 295 LYS A CA 1
ATOM 2320 C C . LYS A 1 295 ? 7.812 -13.419 -17.421 1.00 57.69 295 LYS A C 1
ATOM 2322 O O . LYS A 1 295 ? 8.454 -13.901 -18.353 1.00 57.69 295 LYS A O 1
ATOM 2327 N N . ASN A 1 296 ? 8.369 -12.792 -16.382 1.00 60.22 296 ASN A N 1
ATOM 2328 C CA . ASN A 1 296 ? 9.808 -12.617 -16.145 1.00 60.22 296 ASN A CA 1
ATOM 2329 C C . ASN A 1 296 ? 10.509 -13.980 -15.967 1.00 60.22 296 ASN A C 1
ATOM 2331 O O . ASN A 1 296 ? 10.816 -14.366 -14.848 1.00 60.22 296 ASN A O 1
ATOM 2335 N N . ALA A 1 297 ? 10.661 -14.750 -17.044 1.00 59.94 297 ALA A N 1
ATOM 2336 C CA . ALA A 1 297 ? 11.377 -16.031 -17.108 1.00 59.94 297 ALA A CA 1
ATOM 2337 C C . ALA A 1 297 ? 11.366 -16.647 -18.520 1.00 59.94 297 ALA A C 1
ATOM 2339 O O . ALA A 1 297 ? 12.100 -17.599 -18.769 1.00 59.94 297 ALA A O 1
ATOM 2340 N N . SER A 1 298 ? 10.523 -16.170 -19.445 1.00 68.50 298 SER A N 1
ATOM 2341 C CA . SER A 1 298 ? 10.438 -16.749 -20.789 1.00 68.50 298 SER A CA 1
ATOM 2342 C C . SER A 1 298 ? 11.427 -16.125 -21.773 1.00 68.50 298 SER A C 1
ATOM 2344 O O . SER A 1 298 ? 11.583 -14.908 -21.844 1.00 68.50 298 SER A O 1
ATOM 2346 N N . THR A 1 299 ? 12.055 -16.968 -22.593 1.00 77.75 299 THR A N 1
ATOM 2347 C CA . THR A 1 299 ? 12.892 -16.530 -23.716 1.00 77.75 299 THR A CA 1
ATOM 2348 C C . THR A 1 299 ? 12.018 -16.017 -24.856 1.00 77.75 299 THR A C 1
ATOM 2350 O O . THR A 1 299 ? 11.126 -16.719 -25.337 1.00 77.75 299 THR A O 1
ATOM 2353 N N . HIS A 1 300 ? 12.307 -14.810 -25.339 1.00 83.44 300 HIS A N 1
ATOM 2354 C CA . HIS A 1 300 ? 11.566 -14.177 -26.427 1.00 83.44 300 HIS A CA 1
ATOM 2355 C C . HIS A 1 300 ? 12.445 -13.974 -27.656 1.00 83.44 300 HIS A C 1
ATOM 2357 O O . HIS A 1 300 ? 13.601 -13.571 -27.554 1.00 83.44 300 HIS A O 1
ATOM 2363 N N . LYS A 1 301 ? 11.880 -14.257 -28.833 1.00 86.31 301 LYS A N 1
ATOM 2364 C CA . LYS A 1 301 ? 12.568 -14.111 -30.117 1.00 86.31 301 LYS A CA 1
ATOM 2365 C C . LYS A 1 301 ? 12.125 -12.818 -30.785 1.00 86.31 301 LYS A C 1
ATOM 2367 O O . LYS A 1 301 ? 10.936 -12.619 -31.019 1.00 86.31 301 LYS A O 1
ATOM 2372 N N . PHE A 1 302 ? 13.092 -11.980 -31.132 1.00 87.00 302 PHE A N 1
ATOM 2373 C CA . PHE A 1 302 ? 12.877 -10.743 -31.873 1.00 87.00 302 PHE A CA 1
ATOM 2374 C C . PHE A 1 302 ? 13.590 -10.827 -33.219 1.00 87.00 302 PHE A C 1
ATOM 2376 O O . PHE A 1 302 ? 14.706 -11.334 -33.302 1.00 87.00 302 PHE A O 1
ATOM 2383 N N . THR A 1 303 ? 12.946 -10.324 -34.271 1.00 88.12 303 THR A N 1
ATOM 2384 C CA . THR A 1 303 ? 13.576 -10.159 -35.586 1.00 88.12 303 THR A CA 1
ATOM 2385 C C . THR A 1 303 ? 13.777 -8.674 -35.829 1.00 88.12 303 THR A C 1
ATOM 2387 O O . THR A 1 303 ? 12.810 -7.919 -35.889 1.00 88.12 303 THR A O 1
ATOM 2390 N N . MET A 1 304 ? 15.032 -8.256 -35.958 1.00 88.62 304 MET A N 1
ATOM 2391 C CA . MET A 1 304 ? 15.398 -6.872 -36.231 1.00 88.62 304 MET A CA 1
ATOM 2392 C C . MET A 1 304 ? 15.836 -6.747 -37.685 1.00 88.62 304 MET A C 1
ATOM 2394 O O . MET A 1 304 ? 16.736 -7.458 -38.131 1.00 88.62 304 MET A O 1
ATOM 2398 N N . LYS A 1 305 ? 15.195 -5.840 -38.422 1.00 89.31 305 LYS A N 1
ATOM 2399 C CA . LYS A 1 305 ? 15.584 -5.495 -39.791 1.00 89.31 305 LYS A CA 1
ATOM 2400 C C . LYS A 1 305 ? 16.503 -4.280 -39.742 1.00 89.31 305 LYS A C 1
ATOM 2402 O O . LYS A 1 305 ? 16.159 -3.282 -39.112 1.00 89.31 305 LYS A O 1
ATOM 2407 N N . LEU A 1 306 ? 17.667 -4.394 -40.373 1.00 87.06 306 LEU A N 1
ATOM 2408 C CA . LEU A 1 306 ? 18.626 -3.302 -40.506 1.00 87.06 306 LEU A CA 1
ATOM 2409 C C . LEU A 1 306 ? 18.444 -2.655 -41.877 1.00 87.06 306 LEU A C 1
ATOM 2411 O O . LEU A 1 306 ? 18.365 -3.360 -42.882 1.00 87.06 306 LEU A O 1
ATOM 2415 N N . TYR A 1 307 ? 18.404 -1.329 -41.906 1.00 85.50 307 TYR A N 1
ATOM 2416 C CA . TYR A 1 307 ? 18.288 -0.538 -43.125 1.00 85.50 307 TYR A CA 1
ATOM 2417 C C . TYR A 1 307 ? 19.550 0.298 -43.294 1.00 85.50 307 TYR A C 1
ATOM 2419 O O . TYR A 1 307 ? 20.013 0.920 -42.337 1.00 85.50 307 TYR A O 1
ATOM 2427 N N . GLY A 1 308 ? 20.122 0.276 -44.493 1.00 80.19 308 GLY A N 1
ATOM 2428 C CA . GLY A 1 308 ? 21.287 1.079 -44.854 1.00 80.19 308 GLY A CA 1
ATOM 2429 C C . GLY A 1 308 ? 20.925 2.166 -45.851 1.00 80.19 308 GLY A C 1
ATOM 2430 O O . GLY A 1 308 ? 19.955 2.024 -46.597 1.00 80.19 308 GLY A O 1
ATOM 2431 N N . SER A 1 309 ? 21.706 3.242 -45.871 1.00 67.00 309 SER A N 1
ATOM 2432 C CA . SER A 1 309 ? 21.626 4.240 -46.931 1.00 67.00 309 SER A CA 1
ATOM 2433 C C . SER A 1 309 ? 22.374 3.727 -48.161 1.00 67.00 309 SER A C 1
ATOM 2435 O O . SER A 1 309 ? 23.547 3.357 -48.099 1.00 67.00 309 SER A O 1
ATOM 2437 N N . PHE A 1 310 ? 21.676 3.674 -49.290 1.00 60.84 310 PHE A N 1
ATOM 2438 C CA . PHE A 1 310 ? 22.268 3.383 -50.588 1.00 60.84 310 PHE A CA 1
ATOM 2439 C C . PHE A 1 310 ? 22.423 4.708 -51.332 1.00 60.84 310 PHE A C 1
ATOM 2441 O O . PHE A 1 310 ? 21.422 5.363 -51.602 1.00 60.84 310 PHE A O 1
ATOM 2448 N N . MET A 1 311 ? 23.659 5.110 -51.633 1.00 56.28 311 MET A N 1
ATOM 2449 C CA . MET A 1 311 ? 23.903 6.164 -52.619 1.00 56.28 311 MET A CA 1
ATOM 2450 C C . MET A 1 311 ? 24.200 5.493 -53.957 1.00 56.28 311 MET A C 1
ATOM 2452 O O . MET A 1 311 ? 25.087 4.637 -54.058 1.00 56.28 311 MET A O 1
ATOM 2456 N N . THR A 1 312 ? 23.396 5.823 -54.962 1.00 47.41 312 THR A N 1
ATOM 2457 C CA . THR A 1 312 ? 23.633 5.464 -56.358 1.00 47.41 312 THR A CA 1
ATOM 2458 C C . THR A 1 312 ? 24.886 6.197 -56.853 1.00 47.41 312 THR A C 1
ATOM 2460 O O . THR A 1 312 ? 25.051 7.376 -56.567 1.00 47.41 312 THR A O 1
ATOM 2463 N N . PRO A 1 313 ? 25.785 5.534 -57.600 1.00 54.16 313 PRO A N 1
ATOM 2464 C CA . PRO A 1 313 ? 27.023 6.152 -58.090 1.00 54.16 313 PRO A CA 1
ATOM 2465 C C . PRO A 1 313 ? 26.805 7.248 -59.151 1.00 54.16 313 PRO A C 1
ATOM 2467 O O . PRO A 1 313 ? 27.755 7.917 -59.531 1.00 54.16 313 PRO A O 1
ATOM 2470 N N . GLU A 1 314 ? 25.579 7.461 -59.634 1.00 47.91 314 GLU A N 1
ATOM 2471 C CA . GLU A 1 314 ? 25.267 8.542 -60.584 1.00 47.91 314 GLU A CA 1
ATOM 2472 C C . GLU A 1 314 ? 25.269 9.940 -59.940 1.00 47.91 314 GLU A C 1
ATOM 2474 O O . GLU A 1 314 ? 25.248 10.938 -60.654 1.00 47.91 314 GLU A O 1
ATOM 2479 N N . SER A 1 315 ? 25.365 10.034 -58.607 1.00 47.22 315 SER A N 1
ATOM 2480 C CA . SER A 1 315 ? 25.533 11.305 -57.890 1.00 47.22 315 SER A CA 1
ATOM 2481 C C . SER A 1 315 ? 26.996 11.655 -57.568 1.00 47.22 315 SER A C 1
ATOM 2483 O O . SER A 1 315 ? 27.227 12.577 -56.792 1.00 47.22 315 SER A O 1
ATOM 2485 N N . ASP A 1 316 ? 27.991 10.960 -58.137 1.00 45.50 316 ASP A N 1
ATOM 2486 C CA . ASP A 1 316 ? 29.427 11.287 -57.986 1.00 45.50 316 ASP A CA 1
ATOM 2487 C C . ASP A 1 316 ? 29.864 12.479 -58.874 1.00 45.50 316 ASP A C 1
ATOM 2489 O O . ASP A 1 316 ? 30.997 12.551 -59.349 1.00 45.50 316 ASP A O 1
ATOM 2493 N N . MET A 1 317 ? 28.984 13.464 -59.087 1.00 43.94 317 MET A N 1
ATOM 2494 C CA . MET A 1 317 ? 29.443 14.794 -59.492 1.00 43.94 317 MET A CA 1
ATOM 2495 C C . MET A 1 317 ? 29.992 15.478 -58.235 1.00 43.94 317 MET A C 1
ATOM 2497 O O . MET A 1 317 ? 29.244 15.623 -57.264 1.00 43.94 317 MET A O 1
ATOM 2501 N N . PRO A 1 318 ? 31.271 15.898 -58.197 1.00 43.28 318 PRO A N 1
ATOM 2502 C CA . PRO A 1 318 ? 31.816 16.579 -57.033 1.00 43.28 318 PRO A CA 1
ATOM 2503 C C . PRO A 1 318 ? 31.032 17.876 -56.809 1.00 43.28 318 PRO A C 1
ATOM 2505 O O . PRO A 1 318 ? 31.158 18.845 -57.556 1.00 43.28 318 PRO A O 1
ATOM 2508 N N . LEU A 1 319 ? 30.188 17.889 -55.777 1.00 52.94 319 LEU A N 1
ATOM 2509 C CA . LEU A 1 319 ? 29.518 19.095 -55.314 1.00 52.94 319 LEU A CA 1
ATOM 2510 C C . LEU A 1 319 ? 30.589 20.057 -54.790 1.00 52.94 319 LEU A C 1
ATOM 2512 O O . LEU A 1 319 ? 31.120 19.888 -53.693 1.00 52.94 319 LEU A O 1
ATOM 2516 N N . HIS A 1 320 ? 30.928 21.061 -55.601 1.00 46.03 320 HIS A N 1
ATOM 2517 C CA . HIS A 1 320 ? 31.815 22.153 -55.216 1.00 46.03 320 HIS A CA 1
ATOM 2518 C C . HIS A 1 320 ? 31.142 23.014 -54.139 1.00 46.03 320 HIS A C 1
ATOM 2520 O O . HIS A 1 320 ? 30.415 23.966 -54.432 1.00 46.03 320 HIS A O 1
ATOM 2526 N N . PHE A 1 321 ? 31.393 22.691 -52.871 1.00 51.00 321 PHE A N 1
ATOM 2527 C CA . PHE A 1 321 ? 31.034 23.564 -51.759 1.00 51.00 321 PHE A CA 1
ATOM 2528 C C . PHE A 1 321 ? 31.927 24.803 -51.792 1.00 51.00 321 PHE A C 1
ATOM 2530 O O . PHE A 1 321 ? 33.141 24.718 -51.615 1.00 51.00 321 PHE A O 1
ATOM 2537 N N . HIS A 1 322 ? 31.321 25.962 -52.030 1.00 50.44 322 HIS A N 1
ATOM 2538 C CA . HIS A 1 322 ? 32.015 27.239 -51.937 1.00 50.44 322 HIS A CA 1
ATOM 2539 C C . HIS A 1 322 ? 32.029 27.689 -50.470 1.00 50.44 322 HIS A C 1
ATOM 2541 O O . HIS A 1 322 ? 31.030 27.547 -49.755 1.00 50.44 322 HIS A O 1
ATOM 2547 N N . GLY A 1 323 ? 33.164 28.221 -50.007 1.00 42.19 323 GLY A N 1
ATOM 2548 C CA . GLY A 1 323 ? 33.286 28.772 -48.657 1.00 42.19 323 GLY A CA 1
ATOM 2549 C C . GLY A 1 323 ? 32.249 29.876 -48.434 1.00 42.19 323 GLY A C 1
ATOM 2550 O O . GLY A 1 323 ? 32.238 30.859 -49.167 1.00 42.19 323 GLY A O 1
ATOM 2551 N N . GLY A 1 324 ? 31.357 29.687 -47.455 1.00 61.09 324 GLY A N 1
ATOM 2552 C CA . GLY A 1 324 ? 30.239 30.597 -47.161 1.00 61.09 324 GLY A CA 1
ATOM 2553 C C . GLY A 1 324 ? 28.839 29.988 -47.322 1.00 61.09 324 GLY A C 1
ATOM 2554 O O . GLY A 1 324 ? 27.855 30.646 -46.990 1.00 61.09 324 GLY A O 1
ATOM 2555 N N . MET A 1 325 ? 28.711 28.737 -47.785 1.00 64.56 325 MET A N 1
ATOM 2556 C CA . MET A 1 325 ? 27.404 28.072 -47.863 1.00 64.56 325 MET A CA 1
ATOM 2557 C C . MET A 1 325 ? 26.808 27.768 -46.481 1.00 64.56 325 MET A C 1
ATOM 2559 O O . MET A 1 325 ? 27.434 27.153 -45.619 1.00 64.56 325 MET A O 1
ATOM 2563 N N . ASN A 1 326 ? 25.546 28.159 -46.303 1.00 65.25 326 ASN A N 1
ATOM 2564 C CA . ASN A 1 326 ? 24.769 27.930 -45.089 1.00 65.25 326 ASN A CA 1
ATOM 2565 C C . ASN A 1 326 ? 24.401 26.425 -44.977 1.00 65.25 326 ASN A C 1
ATOM 2567 O O . ASN A 1 326 ? 23.915 25.858 -45.962 1.00 65.25 326 ASN A O 1
ATOM 2571 N N . PRO A 1 327 ? 24.588 25.748 -43.824 1.00 62.25 327 PRO A N 1
ATOM 2572 C CA . PRO A 1 327 ? 24.382 24.297 -43.664 1.00 62.25 327 PRO A CA 1
ATOM 2573 C C . PRO A 1 327 ? 23.002 23.769 -44.093 1.00 62.25 327 PRO A C 1
ATOM 2575 O O . PRO A 1 327 ? 22.892 22.634 -44.555 1.00 62.25 327 PRO A O 1
ATOM 2578 N N . LEU A 1 328 ? 21.951 24.590 -44.001 1.00 58.88 328 LEU A N 1
ATOM 2579 C CA . LEU A 1 328 ? 20.608 24.235 -44.484 1.00 58.88 328 LEU A CA 1
ATOM 2580 C C . LEU A 1 328 ? 20.541 24.103 -46.013 1.00 58.88 328 LEU A C 1
ATOM 2582 O O . LEU A 1 328 ? 19.825 23.251 -46.538 1.00 58.88 328 LEU A O 1
ATOM 2586 N N . MET A 1 329 ? 21.324 24.906 -46.731 1.00 57.19 329 MET A N 1
ATOM 2587 C CA . MET A 1 329 ? 21.394 24.883 -48.191 1.00 57.19 329 MET A CA 1
ATOM 2588 C C . MET A 1 329 ? 22.171 23.655 -48.682 1.00 57.19 329 MET A C 1
ATOM 2590 O O . MET A 1 329 ? 21.757 23.006 -49.639 1.00 57.19 329 MET A O 1
ATOM 2594 N N . ALA A 1 330 ? 23.234 23.273 -47.964 1.00 58.06 330 ALA A N 1
ATOM 2595 C CA . ALA A 1 330 ? 23.983 22.046 -48.228 1.00 58.06 330 ALA A CA 1
ATOM 2596 C C . ALA A 1 330 ? 23.121 20.781 -48.036 1.00 58.06 330 ALA A C 1
ATOM 2598 O O . ALA A 1 330 ? 23.179 19.871 -48.859 1.00 58.06 330 ALA A O 1
ATOM 2599 N N . MET A 1 331 ? 22.269 20.741 -47.001 1.00 56.66 331 MET A N 1
ATOM 2600 C CA . MET A 1 331 ? 21.322 19.631 -46.803 1.00 56.66 331 MET A CA 1
ATOM 2601 C C . MET A 1 331 ? 20.232 19.566 -47.879 1.00 56.66 331 MET A C 1
ATOM 2603 O O . MET A 1 331 ? 19.881 18.472 -48.314 1.00 56.66 331 MET A O 1
ATOM 2607 N N . SER A 1 332 ? 19.709 20.714 -48.323 1.00 49.09 332 SER A N 1
ATOM 2608 C CA . SER A 1 332 ? 18.676 20.772 -49.367 1.00 49.09 332 SER A CA 1
ATOM 2609 C C . SER A 1 332 ? 19.150 20.144 -50.684 1.00 49.09 332 SER A C 1
ATOM 2611 O O . SER A 1 332 ? 18.437 19.335 -51.281 1.00 49.09 332 SER A O 1
ATOM 2613 N N . MET A 1 333 ? 20.393 20.424 -51.094 1.00 53.72 333 MET A N 1
ATOM 2614 C CA . MET A 1 333 ? 20.939 19.883 -52.343 1.00 53.72 333 MET A CA 1
ATOM 2615 C C . MET A 1 333 ? 21.193 18.370 -52.296 1.00 53.72 333 MET A C 1
ATOM 2617 O O . MET A 1 333 ? 21.014 17.699 -53.307 1.00 53.72 333 MET A O 1
ATOM 2621 N N . CYS A 1 334 ? 21.528 17.809 -51.130 1.00 53.12 334 CYS A N 1
ATOM 2622 C CA . CYS A 1 334 ? 21.663 16.356 -50.966 1.00 53.12 334 CYS A CA 1
ATOM 2623 C C . CYS A 1 334 ? 20.314 15.613 -51.021 1.00 53.12 334 CYS A C 1
ATOM 2625 O O . CYS A 1 334 ? 20.285 14.421 -51.316 1.00 53.12 334 CYS A O 1
ATOM 2627 N N . CYS A 1 335 ? 19.200 16.293 -50.735 1.00 40.19 335 CYS A N 1
ATOM 2628 C CA . CYS A 1 335 ? 17.868 15.684 -50.681 1.00 40.19 335 CYS A CA 1
ATOM 2629 C C . CYS A 1 335 ? 17.081 15.786 -51.999 1.00 40.19 335 CYS A C 1
ATOM 2631 O O . CYS A 1 335 ? 16.122 15.042 -52.174 1.00 40.19 335 CYS A O 1
ATOM 2633 N N . HIS A 1 336 ? 17.452 16.681 -52.923 1.00 37.19 336 HIS A N 1
ATOM 2634 C CA . HIS A 1 336 ? 16.693 16.913 -54.164 1.00 37.19 336 HIS A CA 1
ATOM 2635 C C . HIS A 1 336 ? 17.037 15.969 -55.330 1.00 37.19 336 HIS A C 1
ATOM 2637 O O . HIS A 1 336 ? 16.331 15.973 -56.332 1.00 37.19 336 HIS A O 1
ATOM 2643 N N . GLN A 1 337 ? 18.070 15.130 -55.216 1.00 41.16 337 GLN A N 1
ATOM 2644 C CA . GLN A 1 337 ? 18.469 14.204 -56.290 1.00 41.16 337 GLN A CA 1
ATOM 2645 C C . GLN A 1 337 ? 17.878 12.787 -56.177 1.00 41.16 337 GLN A C 1
ATOM 2647 O O . GLN A 1 337 ? 18.190 11.932 -56.997 1.00 41.16 337 GLN A O 1
ATOM 2652 N N . SER A 1 338 ? 17.001 12.515 -55.207 1.00 37.62 338 SER A N 1
ATOM 2653 C CA . SER A 1 338 ? 16.365 11.195 -55.029 1.00 37.62 338 SER A CA 1
ATOM 2654 C C . SER A 1 338 ? 14.940 11.096 -55.591 1.00 37.62 338 SER A C 1
ATOM 2656 O O . SER A 1 338 ? 14.204 10.180 -55.227 1.00 37.62 338 SER A O 1
ATOM 2658 N N . SER A 1 339 ? 14.544 12.020 -56.475 1.00 34.84 339 SER A N 1
ATOM 2659 C CA . SER A 1 339 ? 13.236 12.005 -57.148 1.00 34.84 339 SER A CA 1
ATOM 2660 C C . SER A 1 339 ? 13.405 11.955 -58.668 1.00 34.84 339 SER A C 1
ATOM 2662 O O . SER A 1 339 ? 13.242 12.973 -59.332 1.00 34.84 339 SER A O 1
ATOM 2664 N N . CYS A 1 340 ? 13.764 10.786 -59.196 1.00 30.98 340 CYS A N 1
ATOM 2665 C CA . CYS A 1 340 ? 13.454 10.297 -60.545 1.00 30.98 340 CYS A CA 1
ATOM 2666 C C . CYS A 1 340 ? 13.575 8.771 -60.528 1.00 30.98 340 CYS A C 1
ATOM 2668 O O . CYS A 1 340 ? 14.614 8.280 -60.029 1.00 30.98 340 CYS A O 1
#

Solvent-accessible surface area (backbone atoms only — not comparable to full-atom values): 21331 Å² total; per-residue (Å²): 131,89,88,79,85,94,80,84,69,86,74,47,75,63,59,53,49,56,51,48,53,56,52,45,55,54,50,43,54,55,29,56,76,69,64,42,60,73,60,32,54,54,49,50,56,49,47,54,55,49,50,55,52,46,54,40,61,76,67,63,73,58,52,81,68,50,46,51,51,49,30,11,46,49,26,32,52,55,52,49,49,28,51,52,55,37,53,69,53,62,76,48,94,57,92,68,78,74,85,82,50,37,76,73,63,73,42,56,38,59,67,76,35,45,69,73,70,90,61,84,85,55,65,85,84,55,72,80,50,67,64,57,43,55,46,49,44,49,40,55,74,76,34,91,59,41,42,68,84,66,77,82,77,88,82,71,77,78,80,75,72,89,75,62,81,65,69,64,43,71,50,78,47,75,67,90,81,69,84,56,78,64,95,73,81,64,83,48,63,72,47,33,33,40,36,35,33,40,25,45,92,88,48,76,67,48,75,72,50,71,47,79,41,56,73,49,97,84,54,47,46,52,72,93,76,69,74,64,47,75,48,66,72,38,55,38,71,60,45,79,72,49,60,35,29,45,33,42,38,34,32,36,35,32,40,53,83,79,74,90,71,94,64,98,83,67,86,84,68,64,61,49,80,42,82,49,30,40,28,64,37,85,49,34,57,74,66,40,88,58,95,91,46,59,66,95,81,69,91,80,89,83,85,72,65,69,51,56,86,80,81,67,78,88,67,76,63,83,79,81,79,59,93,84,71,54,71,70,60,59,51,49,65,72,62,65,75,78,80,126

Secondary structure (DSSP, 8-state):
-------SS---HHHHHHHHHHHHHHHHHHHHHTT-HHHHHHHHHHHHHHHHHHHHHHTT---HHHHHHHHHHHHHHHHHHHHHHHHHHHTSSS----SS-GGG---B-TTT--B----TT-TTT----HHHHHHHHHHHHH-TTTTTS------PPPP-GGG-----EEEEEP------B-S-PPTTEEEEEEEEEEE-SSSB-SPPEEEEEPBPTTSBB--S--PPEEEEEE-HHHHHHS--EEEEEEEEEEE----S---TTS----EEEEEEEEEEEE-GGGT--STTSPPTT---------EEPPPPGGG-S-----TT--HHHHHHHHHTTS--

Organism: Ambrosiozyma monospora (NCBI:txid43982)

Sequence (340 aa):
MPVNDIATSTQSLQEEIDLALKSLSVHMFTLYTKGHFQHFKKLVELFEELDHVRINFEKHLLTTSEVKSAKKKVAHLLTMLSKIVASANSTSGKKSKDVSGFESILARDEVTGELYNPSPKDFKDTLINPAKIAQNQMFFALYPNFPVEHSNIPLYPERSKKFDQAIPSHVLLDFKSVWGRSKKTPKGFVNMTAYMYLRNSKKRLTEGFGVPIRTNRSGGIQLNQLSAALFKNIPASEIDAGRIYLVAVLVETVQIDNGGSSTNDVPNLKSIRKGVAAGAVDVSRVFSRRKGHWKNASTHKFTMKLYGSFMTPESDMPLHFHGGMNPLMAMSMCCHQSSC

pLDDT: mean 73.37, std 15.93, range [28.06, 93.31]

Radius of gyration: 42.3 Å; Cα contacts (8 Å, |Δi|>4): 371; chains: 1; bounding box: 89×49×112 Å

Mean predicted aligned error: 18.21 Å